Protein AF-E8WR56-F1 (afdb_monomer_lite)

Structure (mmCIF, N/CA/C/O backbone):
data_AF-E8WR56-F1
#
_entry.id   AF-E8WR56-F1
#
loop_
_atom_site.group_PDB
_atom_site.id
_atom_site.type_symbol
_atom_site.label_atom_id
_atom_site.label_alt_id
_atom_site.label_comp_id
_atom_site.label_asym_id
_atom_site.label_entity_id
_atom_site.label_seq_id
_atom_site.pdbx_PDB_ins_code
_atom_site.Cartn_x
_atom_site.Cartn_y
_atom_site.Cartn_z
_atom_site.occupancy
_atom_site.B_iso_or_equiv
_atom_site.auth_seq_id
_atom_site.auth_comp_id
_atom_site.auth_asym_id
_atom_site.auth_atom_id
_atom_site.pdbx_PDB_model_num
ATOM 1 N N . MET A 1 1 ? -10.793 21.593 59.203 1.00 51.72 1 MET A N 1
ATOM 2 C CA . MET A 1 1 ? -10.019 22.201 58.090 1.00 51.72 1 MET A CA 1
ATOM 3 C C . MET A 1 1 ? -9.440 21.188 57.073 1.00 51.72 1 MET A C 1
ATOM 5 O O . MET A 1 1 ? -8.521 21.538 56.348 1.00 51.72 1 MET A O 1
ATOM 9 N N . TYR A 1 2 ? -9.989 19.965 56.938 1.00 53.28 2 TYR A N 1
ATOM 10 C CA . TYR A 1 2 ? -9.434 18.917 56.046 1.00 53.28 2 TYR A CA 1
ATOM 11 C C . TYR A 1 2 ? -10.277 18.587 54.795 1.00 53.28 2 TYR A C 1
ATOM 13 O O . TYR A 1 2 ? -9.785 17.916 53.895 1.00 53.28 2 TYR A O 1
ATOM 21 N N . ARG A 1 3 ? -11.520 19.086 54.689 1.00 52.94 3 ARG A N 1
ATOM 22 C CA . ARG A 1 3 ? -12.448 18.739 53.590 1.00 52.94 3 ARG A CA 1
ATOM 23 C C . ARG A 1 3 ? -12.088 19.326 52.218 1.00 52.94 3 ARG A C 1
ATOM 25 O O . ARG A 1 3 ? -12.485 18.750 51.217 1.00 52.94 3 ARG A O 1
ATOM 32 N N . HIS A 1 4 ? -11.339 20.429 52.156 1.00 53.59 4 HIS A N 1
ATOM 33 C CA . HIS A 1 4 ? -10.983 21.064 50.876 1.00 53.59 4 HIS A CA 1
ATOM 34 C C . HIS A 1 4 ? -9.780 20.419 50.174 1.00 53.59 4 HIS A C 1
ATOM 36 O O . HIS A 1 4 ? -9.633 20.551 48.963 1.00 53.59 4 HIS A O 1
ATOM 42 N N . LYS A 1 5 ? -8.918 19.702 50.908 1.00 53.22 5 LYS A N 1
ATOM 43 C CA . LYS A 1 5 ? -7.729 19.061 50.323 1.00 53.22 5 LYS A CA 1
ATOM 44 C C . LYS A 1 5 ? -8.074 17.750 49.610 1.00 53.22 5 LYS A C 1
ATOM 46 O O . LYS A 1 5 ? -7.499 17.449 48.569 1.00 53.22 5 LYS A O 1
ATOM 51 N N . THR A 1 6 ? -9.043 16.998 50.132 1.00 57.88 6 THR A N 1
ATOM 52 C CA . THR A 1 6 ? -9.476 15.719 49.550 1.00 57.88 6 THR A CA 1
ATOM 53 C C . THR A 1 6 ? -10.302 15.897 48.276 1.00 57.88 6 THR A C 1
ATOM 55 O O . THR A 1 6 ? -10.121 15.139 47.327 1.00 57.88 6 THR A O 1
ATOM 58 N N . THR A 1 7 ? -11.150 16.925 48.195 1.00 61.94 7 THR A N 1
ATOM 59 C CA . THR A 1 7 ? -11.946 17.220 46.990 1.00 61.94 7 THR A CA 1
ATOM 60 C C . THR A 1 7 ? -11.097 17.714 45.819 1.00 61.94 7 THR A C 1
ATOM 62 O O . THR A 1 7 ? -11.321 17.277 44.693 1.00 61.94 7 THR A O 1
ATOM 65 N N . CYS A 1 8 ? -10.077 18.544 46.070 1.00 62.38 8 CYS A N 1
ATOM 66 C CA . CYS A 1 8 ? -9.124 18.954 45.030 1.00 62.38 8 CYS A CA 1
ATOM 67 C C . CYS A 1 8 ? -8.340 17.764 44.454 1.00 62.38 8 CYS A C 1
ATOM 69 O O . CYS A 1 8 ? -8.144 17.683 43.243 1.00 62.38 8 CYS A O 1
ATOM 71 N N . SER A 1 9 ? -7.931 16.815 45.304 1.00 72.94 9 SER A N 1
ATOM 72 C CA . SER A 1 9 ? -7.207 15.623 44.849 1.00 72.94 9 SER A CA 1
ATOM 73 C C . SER A 1 9 ? -8.075 14.725 43.966 1.00 72.94 9 SER A C 1
ATOM 75 O O . SER A 1 9 ? -7.600 14.254 42.940 1.00 72.94 9 SER A O 1
ATOM 77 N N . LEU A 1 10 ? -9.350 14.522 44.320 1.00 77.38 10 LEU A N 1
ATOM 78 C CA . LEU A 1 10 ? -10.271 13.697 43.528 1.00 77.38 10 LEU A CA 1
ATOM 79 C C . LEU A 1 10 ? -10.574 14.319 42.156 1.00 77.38 10 LEU A C 1
ATOM 81 O O . LEU A 1 10 ? -10.593 13.608 41.152 1.00 77.38 10 LEU A O 1
ATOM 85 N N . ALA A 1 11 ? -10.755 15.642 42.095 1.00 79.12 11 ALA A N 1
ATOM 86 C CA . ALA A 1 11 ? -10.989 16.356 40.841 1.00 79.12 11 ALA A CA 1
ATOM 87 C C . ALA A 1 11 ? -9.772 16.298 39.899 1.00 79.12 11 ALA A C 1
ATOM 89 O O . ALA A 1 11 ? -9.930 16.064 38.702 1.00 79.12 11 ALA A O 1
ATOM 90 N N . ALA A 1 12 ? -8.555 16.442 40.435 1.00 81.12 12 ALA A N 1
ATOM 91 C CA . ALA A 1 12 ? -7.323 16.328 39.655 1.00 81.12 12 ALA A CA 1
ATOM 92 C C . ALA A 1 12 ? -7.115 14.908 39.099 1.00 81.12 12 ALA A C 1
ATOM 94 O O . ALA A 1 12 ? -6.755 14.750 37.932 1.00 81.12 12 ALA A O 1
ATOM 95 N N . THR A 1 13 ? -7.396 13.870 39.895 1.00 83.50 13 THR A N 1
ATOM 96 C CA . THR A 1 13 ? -7.331 12.478 39.426 1.00 83.50 13 THR A CA 1
ATOM 97 C C . THR A 1 13 ? -8.373 12.203 38.340 1.00 83.50 13 THR A C 1
ATOM 99 O O . THR A 1 13 ? -8.038 11.595 37.327 1.00 83.50 13 THR A O 1
ATOM 102 N N . ALA A 1 14 ? -9.608 12.692 38.489 1.00 85.69 14 ALA A N 1
ATOM 103 C CA . ALA A 1 14 ? -10.651 12.541 37.472 1.00 85.69 14 ALA A CA 1
ATOM 104 C C . ALA A 1 14 ? -10.291 13.245 36.150 1.00 85.69 14 ALA A C 1
ATOM 106 O O . ALA A 1 14 ? -10.494 12.679 35.073 1.00 85.69 14 ALA A O 1
ATOM 107 N N . LEU A 1 15 ? -9.698 14.442 36.218 1.00 88.12 15 LEU A N 1
ATOM 108 C CA . LEU A 1 15 ? -9.217 15.161 35.039 1.00 88.12 15 LEU A CA 1
ATOM 109 C C . LEU A 1 15 ? -8.090 14.387 34.343 1.00 88.12 15 LEU A C 1
ATOM 111 O O . LEU A 1 15 ? -8.136 14.209 33.131 1.00 88.12 15 LEU A O 1
ATOM 115 N N . LEU A 1 16 ? -7.119 13.870 35.103 1.00 86.50 16 LEU A N 1
ATOM 116 C CA . LEU A 1 16 ? -6.018 13.071 34.564 1.00 86.50 16 LEU A CA 1
ATOM 117 C C . LEU A 1 16 ? -6.531 11.798 33.877 1.00 86.50 16 LEU A C 1
ATOM 119 O O . LEU A 1 16 ? -6.120 11.502 32.760 1.00 86.50 16 LEU A O 1
ATOM 123 N N . VAL A 1 17 ? -7.468 11.078 34.502 1.00 86.88 17 VAL A N 1
ATOM 124 C CA . VAL A 1 17 ? -8.107 9.892 33.908 1.00 86.88 17 VAL A CA 1
ATOM 125 C C . VAL A 1 17 ? -8.863 10.257 32.631 1.00 86.88 17 VAL A C 1
ATOM 127 O O . VAL A 1 17 ? -8.764 9.532 31.648 1.00 86.88 17 VAL A O 1
ATOM 130 N N . THR A 1 18 ? -9.559 11.396 32.604 1.00 84.06 18 THR A N 1
ATOM 131 C CA . THR A 1 18 ? -10.267 11.875 31.406 1.00 84.06 18 THR A CA 1
ATOM 132 C C . THR A 1 18 ? -9.290 12.239 30.289 1.00 84.06 18 THR A C 1
ATOM 134 O O . THR A 1 18 ? -9.500 11.838 29.151 1.00 84.06 18 THR A O 1
ATOM 137 N N . VAL A 1 19 ? -8.190 12.931 30.597 1.00 81.25 19 VAL A N 1
ATOM 138 C CA . VAL A 1 19 ? -7.131 13.254 29.627 1.00 81.25 19 VAL A CA 1
ATOM 139 C C . VAL A 1 19 ? -6.495 11.977 29.090 1.00 81.25 19 VAL A C 1
ATOM 141 O O . VAL A 1 19 ? -6.366 11.840 27.880 1.00 81.25 19 VAL A O 1
ATOM 144 N N . ILE A 1 20 ? -6.174 11.008 29.951 1.00 76.94 20 ILE A N 1
ATOM 145 C CA . ILE A 1 20 ? -5.651 9.704 29.529 1.00 76.94 20 ILE A CA 1
ATOM 146 C C . ILE A 1 20 ? -6.678 8.986 28.649 1.00 76.94 20 ILE A C 1
ATOM 148 O O . ILE A 1 20 ? -6.318 8.525 27.573 1.00 76.94 20 ILE A O 1
ATOM 152 N N . ALA A 1 21 ? -7.954 8.932 29.034 1.00 74.00 21 ALA A N 1
ATOM 153 C CA . ALA A 1 21 ? -9.006 8.286 28.251 1.00 74.00 21 ALA A CA 1
ATOM 154 C C . ALA A 1 21 ? -9.196 8.953 26.880 1.00 74.00 21 ALA A C 1
ATOM 156 O O . ALA A 1 21 ? -9.239 8.258 25.869 1.00 74.00 21 ALA A O 1
ATOM 157 N N . VAL A 1 22 ? -9.217 10.287 26.820 1.00 68.69 22 VAL A N 1
ATOM 158 C CA . VAL A 1 22 ? -9.286 11.071 25.577 1.00 68.69 22 VAL A CA 1
ATOM 159 C C . VAL A 1 22 ? -8.035 10.847 24.730 1.00 68.69 22 VAL A C 1
ATOM 161 O O . VAL A 1 22 ? -8.159 10.601 23.537 1.00 68.69 22 VAL A O 1
ATOM 164 N N . MET A 1 23 ? -6.837 10.840 25.318 1.00 60.75 23 MET A N 1
ATOM 165 C CA . MET A 1 23 ? -5.590 10.523 24.611 1.00 60.75 23 MET A CA 1
ATOM 166 C C . MET A 1 23 ? -5.523 9.062 24.163 1.00 60.75 23 MET A C 1
ATOM 168 O O . MET A 1 23 ? -4.872 8.765 23.173 1.00 60.75 23 MET A O 1
ATOM 172 N N . THR A 1 24 ? -6.204 8.139 24.837 1.00 59.66 24 THR A N 1
ATOM 173 C CA . THR A 1 24 ? -6.263 6.729 24.423 1.00 59.66 24 THR A CA 1
ATOM 174 C C . THR A 1 24 ? -7.291 6.537 23.307 1.00 59.66 24 THR A C 1
ATOM 176 O O . THR A 1 24 ? -7.047 5.796 22.359 1.00 59.66 24 THR A O 1
ATOM 179 N N . TYR A 1 25 ? -8.414 7.256 23.379 1.00 59.84 25 TYR A N 1
ATOM 180 C CA . TYR A 1 25 ? -9.489 7.232 22.388 1.00 59.84 25 TYR A CA 1
ATOM 181 C C . TYR A 1 25 ? -9.126 7.994 21.101 1.00 59.84 25 TYR A C 1
ATOM 183 O O . TYR A 1 25 ? -9.486 7.570 20.005 1.00 59.84 25 TYR A O 1
ATOM 191 N N . HIS A 1 26 ? -8.379 9.097 21.216 1.00 53.41 26 HIS A N 1
ATOM 192 C CA . HIS A 1 26 ? -7.972 9.956 20.096 1.00 53.41 26 HIS A CA 1
ATOM 193 C C . HIS A 1 26 ? -6.484 9.874 19.732 1.00 53.41 26 HIS A C 1
ATOM 195 O O . HIS A 1 26 ? -6.084 10.432 18.712 1.00 53.41 26 HIS A O 1
ATOM 201 N N . GLY A 1 27 ? -5.647 9.218 20.533 1.00 51.06 27 GLY A N 1
ATOM 202 C CA . GLY A 1 27 ? -4.213 9.121 20.267 1.00 51.06 27 GLY A CA 1
ATOM 203 C C . GLY A 1 27 ? -3.848 8.084 19.212 1.00 51.06 27 GLY A C 1
ATOM 204 O O . GLY A 1 27 ? -4.674 7.309 18.723 1.00 51.06 27 GLY A O 1
ATOM 205 N N . ALA A 1 28 ? -2.546 8.041 18.923 1.00 47.62 28 ALA A N 1
ATOM 206 C CA . ALA A 1 28 ? -1.856 7.209 17.931 1.00 47.62 28 ALA A CA 1
ATOM 207 C C . ALA A 1 28 ? -2.025 5.673 18.088 1.00 47.62 28 ALA A C 1
ATOM 209 O O . ALA A 1 28 ? -1.348 4.902 17.409 1.00 47.62 28 ALA A O 1
ATOM 210 N N . GLY A 1 29 ? -2.917 5.213 18.973 1.00 51.31 29 GLY A N 1
ATOM 211 C CA . GLY A 1 29 ? -3.167 3.806 19.291 1.00 51.31 29 GLY A CA 1
ATOM 212 C C . GLY A 1 29 ? -4.566 3.276 18.953 1.00 51.31 29 GLY A C 1
ATOM 213 O O . GLY A 1 29 ? -4.748 2.060 18.997 1.00 51.31 29 GLY A O 1
ATOM 214 N N . ALA A 1 30 ? -5.544 4.116 18.590 1.00 62.75 30 ALA A N 1
ATOM 215 C CA . ALA A 1 30 ? -6.907 3.652 18.303 1.00 62.75 30 ALA A CA 1
ATOM 216 C C . ALA A 1 30 ? -7.007 3.012 16.904 1.00 62.75 30 ALA A C 1
ATOM 218 O O . ALA A 1 30 ? -7.493 3.609 15.941 1.00 62.75 30 ALA A O 1
ATOM 219 N N . ARG A 1 31 ? -6.509 1.777 16.780 1.00 80.38 31 ARG A N 1
ATOM 220 C CA . ARG A 1 31 ? -6.664 0.960 15.572 1.00 80.38 31 ARG A CA 1
ATOM 221 C C . ARG A 1 31 ? -8.136 0.622 15.397 1.00 80.38 31 ARG A C 1
ATOM 223 O O . ARG A 1 31 ? -8.729 -0.013 16.263 1.00 80.38 31 ARG A O 1
ATOM 230 N N . SER A 1 32 ? -8.704 1.043 14.275 1.00 82.56 32 SER A N 1
ATOM 231 C CA . SER A 1 32 ? -10.095 0.751 13.930 1.00 82.56 32 SER A CA 1
ATOM 232 C C . SER A 1 32 ? -10.134 -0.101 12.668 1.00 82.56 32 SER A C 1
ATOM 234 O O . SER A 1 32 ? -9.469 0.210 11.670 1.00 82.56 32 SER A O 1
ATOM 236 N N . PHE A 1 33 ? -10.865 -1.211 12.748 1.00 85.81 33 PHE A N 1
ATOM 237 C CA . PHE A 1 33 ? -11.038 -2.167 11.659 1.00 85.81 33 PHE A CA 1
ATOM 238 C C . PHE A 1 33 ? -12.286 -1.855 10.854 1.00 85.81 33 PHE A C 1
ATOM 240 O O . PHE A 1 33 ? -13.246 -1.295 11.385 1.00 85.81 33 PHE A O 1
ATOM 247 N N . ALA A 1 34 ? -12.272 -2.214 9.571 1.00 84.69 34 ALA A N 1
ATOM 248 C CA . ALA A 1 34 ? -13.498 -2.140 8.797 1.00 84.69 34 ALA A CA 1
ATOM 249 C C . ALA A 1 34 ? -14.479 -3.182 9.361 1.00 84.69 34 ALA A C 1
ATOM 251 O O . ALA A 1 34 ? -14.071 -4.314 9.629 1.00 84.69 34 ALA A O 1
ATOM 252 N N . PRO A 1 35 ? -15.770 -2.850 9.519 1.00 80.38 35 PRO A N 1
ATOM 253 C CA . PRO A 1 35 ? -16.750 -3.789 10.066 1.00 80.38 35 PRO A CA 1
ATOM 254 C C . PRO A 1 35 ? -16.966 -5.010 9.159 1.00 80.38 35 PRO A C 1
ATOM 256 O O . PRO A 1 35 ? -17.384 -6.065 9.623 1.00 80.38 35 PRO A O 1
ATOM 259 N N . VAL A 1 36 ? -16.687 -4.866 7.860 1.00 85.50 36 VAL A N 1
ATOM 260 C CA . VAL A 1 36 ? -16.829 -5.913 6.848 1.00 85.50 36 VAL A CA 1
ATOM 261 C C . VAL A 1 36 ? -15.657 -5.818 5.880 1.00 85.50 36 VAL A C 1
ATOM 263 O O . VAL A 1 36 ? -15.301 -4.716 5.451 1.00 85.50 36 VAL A O 1
ATOM 266 N N . LYS A 1 37 ? -15.084 -6.972 5.519 1.00 89.56 37 LYS A N 1
ATOM 267 C CA . LYS A 1 37 ? -14.065 -7.049 4.469 1.00 89.56 37 LYS A CA 1
ATOM 268 C C . LYS A 1 37 ? -14.681 -6.702 3.120 1.00 89.56 37 LYS A C 1
ATOM 270 O O . LYS A 1 37 ? -15.724 -7.247 2.767 1.00 89.56 37 LYS A O 1
ATOM 275 N N . GLN A 1 38 ? -14.036 -5.832 2.356 1.00 92.75 38 GLN A N 1
ATOM 276 C CA . GLN A 1 38 ? -14.558 -5.399 1.061 1.00 92.75 38 GLN A CA 1
ATOM 277 C C . GLN A 1 38 ? -13.450 -5.174 0.033 1.00 92.75 38 GLN A C 1
ATOM 279 O O . GLN A 1 38 ? -12.346 -4.746 0.367 1.00 92.75 38 GLN A O 1
ATOM 284 N N . ALA A 1 39 ? -13.782 -5.419 -1.229 1.00 93.62 39 ALA A N 1
ATOM 285 C CA . ALA A 1 39 ? -13.003 -4.983 -2.376 1.00 93.62 39 ALA A CA 1
ATOM 286 C C . ALA A 1 39 ? -13.848 -3.977 -3.166 1.00 93.62 39 ALA A C 1
ATOM 288 O O . ALA A 1 39 ? -15.018 -4.241 -3.441 1.00 93.62 39 ALA A O 1
ATOM 289 N N . VAL A 1 40 ? -13.282 -2.815 -3.479 1.00 94.88 40 VAL A N 1
ATOM 290 C CA . VAL A 1 40 ? -13.969 -1.723 -4.177 1.00 94.88 40 VAL A CA 1
ATOM 291 C C . VAL A 1 40 ? -13.086 -1.251 -5.320 1.00 94.88 40 VAL A C 1
ATOM 293 O O . VAL A 1 40 ? -11.873 -1.138 -5.157 1.00 94.88 40 VAL A O 1
ATOM 296 N N . THR A 1 41 ? -13.695 -0.963 -6.465 1.00 95.00 41 THR A N 1
ATOM 297 C CA . THR A 1 41 ? -12.998 -0.345 -7.595 1.00 95.00 41 THR A CA 1
ATOM 298 C C . THR A 1 41 ? -13.312 1.143 -7.615 1.00 95.00 41 THR A C 1
ATOM 300 O O . THR A 1 41 ? -14.467 1.528 -7.435 1.00 95.00 41 THR A O 1
ATOM 303 N N . VAL A 1 42 ? -12.288 1.969 -7.804 1.00 92.50 42 VAL A N 1
ATOM 304 C CA . VAL A 1 42 ? -12.403 3.425 -7.915 1.00 92.50 42 VAL A CA 1
ATOM 305 C C . VAL A 1 42 ? -11.789 3.894 -9.231 1.00 92.50 42 VAL A C 1
ATOM 307 O O . VAL A 1 42 ? -10.814 3.328 -9.716 1.00 92.50 42 VAL A O 1
ATOM 310 N N . ASP A 1 43 ? -12.364 4.945 -9.788 1.00 89.75 43 ASP A N 1
ATOM 311 C CA . ASP A 1 43 ? -11.961 5.630 -11.024 1.00 89.75 43 ASP A CA 1
ATOM 312 C C . ASP A 1 43 ? -10.983 6.795 -10.769 1.00 89.75 43 ASP A C 1
ATOM 314 O O . ASP A 1 43 ? -10.400 7.339 -11.704 1.00 89.75 43 ASP A O 1
ATOM 318 N N . ALA A 1 44 ? -10.787 7.179 -9.504 1.00 86.12 44 ALA A N 1
ATOM 319 C CA . ALA A 1 44 ? -9.878 8.243 -9.095 1.00 86.12 44 ALA A CA 1
ATOM 320 C C . ALA A 1 44 ? -9.167 7.880 -7.776 1.00 86.12 44 ALA A C 1
ATOM 322 O O . ALA A 1 44 ? -9.831 7.387 -6.855 1.00 86.12 44 ALA A O 1
ATOM 323 N N . PRO A 1 45 ? -7.845 8.114 -7.639 1.00 81.81 45 PRO A N 1
ATOM 324 C CA . PRO A 1 45 ? -7.090 7.721 -6.445 1.00 81.81 45 PRO A CA 1
ATOM 325 C C . PRO A 1 45 ? -7.610 8.349 -5.150 1.00 81.81 45 PRO A C 1
ATOM 327 O O . PRO A 1 45 ? -7.710 7.670 -4.132 1.00 81.81 45 PRO A O 1
ATOM 330 N N . GLU A 1 46 ? -8.025 9.614 -5.184 1.00 83.62 46 GLU A N 1
ATOM 331 C CA . GLU A 1 46 ? -8.599 10.328 -4.042 1.00 83.62 46 GLU A CA 1
ATOM 332 C C . GLU A 1 46 ? -9.834 9.625 -3.450 1.00 83.62 46 GLU A C 1
ATOM 334 O O . GLU A 1 46 ? -10.008 9.600 -2.232 1.00 83.62 46 GLU A O 1
ATOM 339 N N . LYS A 1 47 ? -10.644 8.932 -4.261 1.00 90.50 47 LYS A N 1
ATOM 340 C CA . LYS A 1 47 ? -11.821 8.201 -3.761 1.00 90.50 47 LYS A CA 1
ATOM 341 C C . LYS A 1 47 ? -11.450 7.023 -2.858 1.00 90.50 47 LYS A C 1
ATOM 343 O O . LYS A 1 47 ? -12.281 6.577 -2.067 1.00 90.50 47 LYS A O 1
ATOM 348 N N . ALA A 1 48 ? -10.210 6.530 -2.915 1.00 91.75 48 ALA A N 1
ATOM 349 C CA . ALA A 1 48 ? -9.727 5.510 -1.987 1.00 91.75 48 ALA A CA 1
ATOM 350 C C . ALA A 1 48 ? -9.793 5.990 -0.530 1.00 91.75 48 ALA A C 1
ATOM 352 O O . ALA A 1 48 ? -10.212 5.236 0.353 1.00 91.75 48 ALA A O 1
ATOM 353 N N . TYR A 1 49 ? -9.444 7.258 -0.283 1.00 91.19 49 TYR A N 1
ATOM 354 C CA . TYR A 1 49 ? -9.520 7.847 1.050 1.00 91.19 49 TYR A CA 1
ATOM 355 C C . TYR A 1 49 ? -10.958 7.893 1.563 1.00 91.19 49 TYR A C 1
ATOM 357 O O . TYR A 1 49 ? -11.202 7.539 2.717 1.00 91.19 49 TYR A O 1
ATOM 365 N N . ASP A 1 50 ? -11.919 8.269 0.718 1.00 91.25 50 ASP A N 1
ATOM 366 C CA . ASP A 1 50 ? -13.327 8.319 1.111 1.00 91.25 50 ASP A CA 1
ATOM 367 C C . ASP A 1 50 ? -13.847 6.941 1.519 1.00 91.25 50 ASP A C 1
ATOM 369 O O . ASP A 1 50 ? -14.519 6.816 2.545 1.00 91.25 50 ASP A O 1
ATOM 373 N N . VAL A 1 51 ? -13.467 5.889 0.787 1.00 93.06 51 VAL A N 1
ATOM 374 C CA . VAL A 1 51 ? -13.799 4.502 1.148 1.00 93.06 51 VAL A CA 1
ATOM 375 C C . VAL A 1 51 ? -13.243 4.154 2.531 1.00 93.06 51 VAL A C 1
ATOM 377 O O . VAL A 1 51 ? -13.959 3.586 3.360 1.00 93.06 51 VAL A O 1
ATOM 380 N N . TRP A 1 52 ? -11.987 4.501 2.817 1.00 93.12 52 TRP A N 1
ATOM 381 C CA . TRP A 1 52 ? -11.374 4.252 4.125 1.00 93.12 52 TRP A CA 1
ATOM 382 C C . TRP A 1 52 ? -12.060 5.051 5.238 1.00 93.12 52 TRP A C 1
ATOM 384 O O . TRP A 1 52 ? -12.453 4.487 6.264 1.00 93.12 52 TRP A O 1
ATOM 394 N N . ARG A 1 53 ? -12.274 6.350 5.018 1.00 89.88 53 ARG A N 1
ATOM 395 C CA . ARG A 1 53 ? -12.910 7.266 5.969 1.00 89.88 53 ARG A CA 1
ATOM 396 C C . ARG A 1 53 ? -14.329 6.827 6.318 1.00 89.88 53 ARG A C 1
ATOM 398 O O . ARG A 1 53 ? -14.661 6.769 7.499 1.00 89.88 53 ARG A O 1
ATOM 405 N N . GLN A 1 54 ? -15.153 6.491 5.325 1.00 90.19 54 GLN A N 1
ATOM 406 C CA . GLN A 1 54 ? -16.539 6.049 5.531 1.00 90.19 54 GLN A CA 1
ATOM 407 C C . GLN A 1 54 ? -16.626 4.758 6.350 1.00 90.19 54 GLN A C 1
ATOM 409 O O . GLN A 1 54 ? -17.588 4.552 7.086 1.00 90.19 54 GLN A O 1
ATOM 414 N N . LYS A 1 55 ? -15.612 3.893 6.254 1.00 90.00 55 LYS A N 1
ATOM 415 C CA . LYS A 1 55 ? -15.520 2.657 7.042 1.00 90.00 55 LYS A CA 1
ATOM 416 C C . LYS A 1 55 ? -14.880 2.857 8.412 1.00 90.00 55 LYS A C 1
ATOM 418 O O . LYS A 1 55 ? -14.756 1.891 9.157 1.00 90.00 55 LYS A O 1
ATOM 423 N N . GLY A 1 56 ? -14.483 4.086 8.743 1.00 88.06 56 GLY A N 1
ATOM 424 C CA . GLY A 1 56 ? -13.917 4.439 10.039 1.00 88.06 56 GLY A CA 1
ATOM 425 C C . GLY A 1 56 ? -12.568 3.783 10.326 1.00 88.06 56 GLY A C 1
ATOM 426 O O . GLY A 1 56 ? -12.197 3.673 11.493 1.00 88.06 56 GLY A O 1
ATOM 427 N N . VAL A 1 57 ? -11.830 3.330 9.305 1.00 89.62 57 VAL A N 1
ATOM 428 C CA . VAL A 1 57 ? -10.541 2.656 9.526 1.00 89.62 57 VAL A CA 1
ATOM 429 C C . VAL A 1 57 ? -9.474 3.663 9.942 1.00 89.62 57 VAL A C 1
ATOM 431 O O . VAL A 1 57 ? -9.376 4.758 9.388 1.00 89.62 57 VAL A O 1
ATOM 434 N N . ARG A 1 58 ? -8.670 3.297 10.941 1.00 90.94 58 ARG A N 1
ATOM 435 C CA . ARG A 1 58 ? -7.620 4.157 11.508 1.00 90.94 58 ARG A CA 1
ATOM 436 C C . ARG A 1 58 ? -6.399 3.349 11.918 1.00 90.94 58 ARG A C 1
ATOM 438 O O . ARG A 1 58 ? -6.535 2.205 12.359 1.00 90.94 58 ARG A O 1
ATOM 445 N N . GLY A 1 59 ? -5.219 3.953 11.796 1.00 89.81 59 GLY A N 1
ATOM 446 C CA . GLY A 1 59 ? -3.943 3.409 12.257 1.00 89.81 59 GLY A CA 1
ATOM 447 C C . GLY A 1 59 ? -3.553 2.086 11.595 1.00 89.81 59 GLY A C 1
ATOM 448 O O . GLY A 1 59 ? -3.118 1.158 12.284 1.00 89.81 59 GLY A O 1
ATOM 449 N N . ARG A 1 60 ? -3.730 1.961 10.277 1.00 92.69 60 ARG A N 1
ATOM 450 C CA . ARG A 1 60 ? -3.525 0.710 9.531 1.00 92.69 60 ARG A CA 1
ATOM 451 C C . ARG A 1 60 ? -2.219 0.676 8.762 1.00 92.69 60 ARG A C 1
ATOM 453 O O . ARG A 1 60 ? -1.676 1.707 8.370 1.00 92.69 60 ARG A O 1
ATOM 460 N N . THR A 1 61 ? -1.707 -0.531 8.566 1.00 94.12 61 THR A N 1
ATOM 461 C CA . THR A 1 61 ? -0.648 -0.769 7.591 1.00 94.12 61 THR A CA 1
ATOM 462 C C . THR A 1 61 ? -1.272 -0.779 6.199 1.00 94.12 61 THR A C 1
ATOM 464 O O . THR A 1 61 ? -2.268 -1.469 5.983 1.00 94.12 61 THR A O 1
ATOM 467 N N . LEU A 1 62 ? -0.712 0.001 5.277 1.00 94.56 62 LEU A N 1
ATOM 468 C CA . LEU A 1 62 ? -1.082 0.014 3.865 1.00 94.56 62 LEU A CA 1
ATOM 469 C C . LEU A 1 62 ? -0.097 -0.855 3.077 1.00 94.56 62 LEU A C 1
ATOM 471 O O . LEU A 1 62 ? 1.113 -0.656 3.181 1.00 94.56 62 LEU A O 1
ATOM 475 N N . VAL A 1 63 ? -0.611 -1.771 2.263 1.00 96.19 63 VAL A N 1
ATOM 476 C CA . VAL A 1 63 ? 0.131 -2.396 1.164 1.00 96.19 63 VAL A CA 1
ATOM 477 C C . VAL A 1 63 ? -0.235 -1.647 -0.115 1.00 96.19 63 VAL A C 1
ATOM 479 O O . VAL A 1 63 ? -1.387 -1.672 -0.550 1.00 96.19 63 VAL A O 1
ATOM 482 N N . LEU A 1 64 ? 0.735 -0.923 -0.663 1.00 94.00 64 LEU A N 1
ATOM 483 C CA . LEU A 1 64 ? 0.574 0.001 -1.779 1.00 94.00 64 LEU A CA 1
ATOM 484 C C . LEU A 1 64 ? 1.240 -0.585 -3.023 1.00 94.00 64 LEU A C 1
ATOM 486 O O . LEU A 1 64 ? 2.462 -0.574 -3.116 1.00 94.00 64 LEU A O 1
ATOM 490 N N . PHE A 1 65 ? 0.446 -1.073 -3.968 1.00 93.50 65 PHE A N 1
ATOM 491 C CA . PHE A 1 65 ? 0.911 -1.520 -5.279 1.00 93.50 65 PHE A CA 1
ATOM 492 C C . PHE A 1 65 ? 0.807 -0.347 -6.259 1.00 93.50 65 PHE A C 1
ATOM 494 O O . PHE A 1 65 ? -0.279 -0.057 -6.764 1.00 93.50 65 PHE A O 1
ATOM 501 N N . ASP A 1 66 ? 1.909 0.364 -6.493 1.00 87.00 66 ASP A N 1
ATOM 502 C CA . ASP A 1 66 ? 1.935 1.551 -7.359 1.00 87.00 66 ASP A CA 1
ATOM 503 C C . ASP A 1 66 ? 3.332 1.758 -7.981 1.00 87.00 66 ASP A C 1
ATOM 505 O O . ASP A 1 66 ? 4.280 1.055 -7.634 1.00 87.00 66 ASP A O 1
ATOM 509 N N . ARG A 1 67 ? 3.472 2.693 -8.928 1.00 74.88 67 ARG A N 1
ATOM 510 C CA . ARG A 1 67 ? 4.717 2.948 -9.672 1.00 74.88 67 ARG A CA 1
ATOM 511 C C . ARG A 1 67 ? 5.664 3.895 -8.952 1.00 74.88 67 ARG A C 1
ATOM 513 O O . ARG A 1 67 ? 6.867 3.766 -9.125 1.00 74.88 67 ARG A O 1
ATOM 520 N N . TYR A 1 68 ? 5.157 4.822 -8.144 1.00 62.56 68 TYR A N 1
ATOM 521 C CA . TYR A 1 68 ? 6.018 5.676 -7.334 1.00 62.56 68 TYR A CA 1
ATOM 522 C C . TYR A 1 68 ? 5.211 6.361 -6.233 1.00 62.56 68 TYR A C 1
ATOM 524 O O . TYR A 1 68 ? 4.14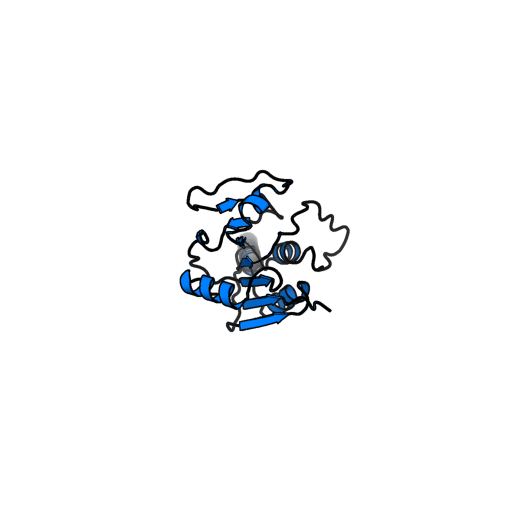8 6.914 -6.520 1.00 62.56 68 TYR A O 1
ATOM 532 N N . PRO A 1 69 ? 5.684 6.387 -4.980 1.00 56.84 69 PRO A N 1
ATOM 533 C CA . PRO A 1 69 ? 5.062 7.213 -3.968 1.00 56.84 69 PRO A CA 1
ATOM 534 C C . PRO A 1 69 ? 5.459 8.656 -4.299 1.00 56.84 69 PRO A C 1
ATOM 536 O O . PRO A 1 69 ? 6.632 8.945 -4.537 1.00 56.84 69 PRO A O 1
ATOM 539 N N . HIS A 1 70 ? 4.503 9.576 -4.360 1.00 54.22 70 HIS A N 1
ATOM 540 C CA . HIS A 1 70 ? 4.720 10.995 -4.657 1.00 54.22 70 HIS A CA 1
ATOM 541 C C . HIS A 1 70 ? 5.504 11.734 -3.540 1.00 54.22 70 HIS A C 1
ATOM 543 O O . HIS A 1 70 ? 5.187 12.853 -3.154 1.00 54.22 70 HIS A O 1
ATOM 549 N N . MET A 1 71 ? 6.609 11.160 -3.055 1.00 54.50 71 MET A N 1
ATOM 550 C CA . MET A 1 71 ? 7.447 11.627 -1.950 1.00 54.50 71 MET A CA 1
ATOM 551 C C . MET A 1 71 ? 8.412 12.737 -2.360 1.00 54.50 71 MET A C 1
ATOM 553 O O . MET A 1 71 ? 9.588 12.762 -1.975 1.00 54.50 71 MET A O 1
ATOM 557 N N . ARG A 1 72 ? 7.933 13.707 -3.138 1.00 52.22 72 ARG A N 1
ATOM 558 C CA . ARG A 1 72 ? 8.619 14.991 -3.259 1.00 52.22 72 ARG A CA 1
ATOM 559 C C . ARG A 1 72 ? 8.400 15.688 -1.926 1.00 52.22 72 ARG A C 1
ATOM 561 O O . ARG A 1 72 ? 7.389 16.348 -1.755 1.00 52.22 72 ARG A O 1
ATOM 568 N N . GLY A 1 73 ? 9.301 15.457 -0.966 1.00 46.34 73 GLY A N 1
ATOM 569 C CA . GLY A 1 73 ? 9.216 15.831 0.456 1.00 46.34 73 GLY A CA 1
ATOM 570 C C . GLY A 1 73 ? 9.111 17.330 0.775 1.00 46.34 73 GLY A C 1
ATOM 571 O O . GLY A 1 73 ? 9.821 17.825 1.647 1.00 46.34 73 GLY A O 1
ATOM 572 N N . ARG A 1 74 ? 8.250 18.058 0.066 1.00 50.25 74 ARG A N 1
ATOM 573 C CA . ARG A 1 74 ? 7.878 19.458 0.235 1.00 50.25 74 ARG A CA 1
ATOM 574 C C . ARG A 1 74 ? 6.413 19.637 -0.170 1.00 50.25 74 ARG A C 1
ATOM 576 O O . ARG A 1 74 ? 6.114 20.390 -1.089 1.00 50.25 74 ARG A O 1
ATOM 583 N N . PHE A 1 75 ? 5.494 18.964 0.516 1.00 53.12 75 PHE A N 1
ATOM 584 C CA . PHE A 1 75 ? 4.109 19.428 0.505 1.00 53.12 75 PHE A CA 1
ATOM 585 C C . PHE A 1 75 ? 3.989 20.547 1.532 1.00 53.12 75 PHE A C 1
ATOM 587 O O . PHE A 1 75 ? 3.952 20.321 2.740 1.00 53.12 75 PHE A O 1
ATOM 594 N N . ASN A 1 76 ? 4.034 21.775 1.026 1.00 46.53 76 ASN A N 1
ATOM 595 C CA . ASN A 1 76 ? 3.796 22.973 1.808 1.00 46.53 76 ASN A CA 1
ATOM 596 C C . ASN A 1 76 ? 2.274 23.156 1.867 1.00 46.53 76 ASN A C 1
ATOM 598 O O . ASN A 1 76 ? 1.696 23.791 0.989 1.00 46.53 76 ASN A O 1
ATOM 602 N N . TYR A 1 77 ? 1.613 22.545 2.853 1.00 54.78 77 TYR A N 1
ATOM 603 C CA . TYR A 1 77 ? 0.205 22.828 3.132 1.00 54.78 77 TYR A CA 1
ATOM 604 C C . TYR A 1 77 ? 0.099 24.258 3.681 1.00 54.78 77 TYR A C 1
ATOM 606 O O . TYR A 1 77 ? 0.105 24.483 4.889 1.00 54.78 77 TYR A O 1
ATOM 614 N N . GLN A 1 78 ? 0.074 25.253 2.796 1.00 44.69 78 GLN A N 1
ATOM 615 C CA . GLN A 1 78 ? -0.382 26.591 3.155 1.00 44.69 78 GLN A CA 1
ATOM 616 C C . GLN A 1 78 ? -1.915 26.567 3.152 1.00 44.69 78 GLN A C 1
ATOM 618 O O . GLN A 1 78 ? -2.534 26.792 2.119 1.00 44.69 78 GLN A O 1
ATOM 623 N N . GLY A 1 79 ? -2.521 26.237 4.298 1.00 58.59 79 GLY A N 1
ATOM 624 C CA . GLY A 1 79 ? -3.978 26.142 4.463 1.00 58.59 79 GLY A CA 1
ATOM 625 C C . GLY A 1 79 ? -4.461 24.743 4.854 1.00 58.59 79 GLY A C 1
ATOM 626 O O . GLY A 1 79 ? -3.679 23.925 5.341 1.00 58.59 79 GLY A O 1
ATOM 627 N N . GLU A 1 80 ? -5.758 24.472 4.675 1.00 55.47 80 GLU A N 1
ATOM 628 C CA . GLU A 1 80 ? -6.312 23.137 4.923 1.00 55.47 80 GLU A CA 1
ATOM 629 C C . GLU A 1 80 ? -5.785 22.128 3.891 1.00 55.47 80 GLU A C 1
ATOM 631 O O . GLU A 1 80 ? -5.757 22.436 2.696 1.00 55.47 80 GLU A O 1
ATOM 636 N N . PRO A 1 81 ? -5.384 20.915 4.312 1.00 62.47 81 PRO A N 1
ATOM 637 C CA . PRO A 1 81 ? -5.049 19.848 3.387 1.00 62.47 81 PRO A CA 1
ATOM 638 C C . PRO A 1 81 ? -6.216 19.577 2.437 1.00 62.47 81 PRO A C 1
ATOM 640 O O . PRO A 1 81 ? -7.306 19.221 2.881 1.00 62.47 81 PRO A O 1
ATOM 643 N N . GLN A 1 82 ? -5.986 19.729 1.135 1.00 69.75 82 GLN A N 1
ATOM 644 C CA . GLN A 1 82 ? -6.914 19.277 0.103 1.00 69.75 82 GLN A CA 1
ATOM 645 C C . GLN A 1 82 ? -6.403 17.956 -0.460 1.00 69.75 82 GLN A C 1
ATOM 647 O O . GLN A 1 82 ? -5.212 17.813 -0.748 1.00 69.75 82 GLN A O 1
ATOM 652 N N . LEU A 1 83 ? -7.298 16.975 -0.551 1.00 77.06 83 LEU A N 1
ATOM 653 C CA . LEU A 1 83 ? -6.974 15.672 -1.105 1.00 77.06 83 LEU A CA 1
ATOM 654 C C . LEU A 1 83 ? -6.870 15.781 -2.628 1.00 77.06 83 LEU A C 1
ATOM 656 O O . LEU A 1 83 ? -7.826 16.151 -3.303 1.00 77.06 83 LEU A O 1
ATOM 660 N N . GLU A 1 84 ? -5.711 15.414 -3.147 1.00 74.31 84 GLU A N 1
ATOM 661 C CA . GLU A 1 84 ? -5.394 15.324 -4.561 1.00 74.31 84 GLU A CA 1
ATOM 662 C C . GLU A 1 84 ? -4.899 13.912 -4.874 1.00 74.31 84 GLU A C 1
ATOM 664 O O . GLU A 1 84 ? -4.339 13.216 -4.021 1.00 74.31 84 GLU A O 1
ATOM 669 N N . ARG A 1 85 ? -4.989 13.513 -6.144 1.00 72.38 85 ARG A N 1
ATOM 670 C CA . ARG A 1 85 ? -4.375 12.270 -6.628 1.00 72.38 85 ARG A CA 1
ATOM 671 C C . ARG A 1 85 ? -2.912 12.127 -6.194 1.00 72.38 85 ARG A C 1
ATOM 673 O O . ARG A 1 85 ? -2.471 11.035 -5.850 1.00 72.38 85 ARG A O 1
ATOM 680 N N . SER A 1 86 ? -2.173 13.235 -6.216 1.00 73.38 86 SER A N 1
ATOM 681 C CA . SER A 1 86 ? -0.740 13.269 -5.934 1.00 73.38 86 SER A CA 1
ATOM 682 C C . SER A 1 86 ? -0.384 13.107 -4.452 1.00 73.38 86 SER A C 1
ATOM 684 O O . SER A 1 86 ? 0.779 12.868 -4.155 1.00 73.38 86 SER A O 1
ATOM 686 N N . ASN A 1 87 ? -1.339 13.244 -3.524 1.00 77.69 87 ASN A N 1
ATOM 687 C CA . ASN A 1 87 ? -1.058 13.317 -2.086 1.00 77.69 87 ASN A CA 1
ATOM 688 C C . ASN A 1 87 ? -1.915 12.360 -1.237 1.00 77.69 87 ASN A C 1
ATOM 690 O O . ASN A 1 87 ? -1.964 12.495 -0.013 1.00 77.69 87 ASN A O 1
ATOM 694 N N . LEU A 1 88 ? -2.591 11.391 -1.865 1.00 84.62 88 LEU A N 1
ATOM 695 C CA . LEU A 1 88 ? -3.475 10.429 -1.197 1.00 84.62 88 LEU A CA 1
ATOM 696 C C . LEU A 1 88 ? -2.828 9.784 0.037 1.00 84.62 88 LEU A C 1
ATOM 698 O O . LEU A 1 88 ? -3.453 9.678 1.098 1.00 84.62 88 LEU A O 1
ATOM 702 N N . VAL A 1 89 ? -1.586 9.323 -0.104 1.00 85.75 89 VAL A N 1
ATOM 703 C CA . VAL A 1 89 ? -0.870 8.573 0.934 1.00 85.75 89 VAL A CA 1
ATOM 704 C C . VAL A 1 89 ? -0.502 9.497 2.093 1.00 85.75 89 VAL A C 1
ATOM 706 O O . VAL A 1 89 ? -0.788 9.188 3.250 1.00 85.75 89 VAL A O 1
ATOM 709 N N . GLU A 1 90 ? 0.073 10.654 1.780 1.00 82.25 90 GLU A N 1
ATOM 710 C CA . GLU A 1 90 ? 0.415 11.741 2.694 1.00 82.25 90 GLU A CA 1
ATOM 711 C C . GLU A 1 90 ? -0.814 12.154 3.507 1.00 82.25 90 GLU A C 1
ATOM 713 O O . GLU A 1 90 ? -0.777 12.186 4.737 1.00 82.25 90 GLU A O 1
ATOM 718 N N . PHE A 1 91 ? -1.914 12.449 2.815 1.00 83.25 91 PHE A N 1
ATOM 719 C CA . PHE A 1 91 ? -3.173 12.884 3.400 1.00 83.25 91 PHE A CA 1
ATOM 720 C C . PHE A 1 91 ? -3.734 11.820 4.345 1.00 83.25 91 PHE A C 1
ATOM 722 O O . PHE A 1 91 ? -4.118 12.109 5.478 1.00 83.25 91 PHE A O 1
ATOM 729 N N . SER A 1 92 ? -3.698 10.557 3.924 1.00 87.56 92 SER A N 1
ATOM 730 C CA . SER A 1 92 ? -4.146 9.424 4.733 1.00 87.56 92 SER A CA 1
ATOM 731 C C . SER A 1 92 ? -3.277 9.199 5.977 1.00 87.56 92 SER A C 1
ATOM 733 O O . SER A 1 92 ? -3.788 8.766 7.012 1.00 87.56 92 SER A O 1
ATOM 735 N N . ILE A 1 93 ? -1.983 9.529 5.923 1.00 86.56 93 ILE A N 1
ATOM 736 C CA . ILE A 1 93 ? -1.111 9.573 7.106 1.00 86.56 93 ILE A CA 1
ATOM 737 C C . ILE A 1 93 ? -1.547 10.700 8.052 1.00 86.56 93 ILE A C 1
ATOM 739 O O . ILE A 1 93 ? -1.770 10.442 9.234 1.00 86.56 93 ILE A O 1
ATOM 743 N N . PHE A 1 94 ? -1.715 11.932 7.551 1.00 84.19 94 PHE A N 1
ATOM 744 C CA . PHE A 1 94 ? -2.129 13.084 8.372 1.00 84.19 94 PHE A CA 1
ATOM 745 C C . PHE A 1 94 ? -3.473 12.859 9.072 1.00 84.19 94 PHE A C 1
ATOM 747 O O . PHE A 1 94 ? -3.656 13.273 10.214 1.00 84.19 94 PHE A O 1
ATOM 754 N N . GLN A 1 95 ? -4.394 12.153 8.418 1.00 85.56 95 GLN A N 1
ATOM 755 C CA . GLN A 1 95 ? -5.712 11.812 8.956 1.00 85.56 95 GLN A CA 1
ATOM 756 C C . GLN A 1 95 ? -5.708 10.554 9.846 1.00 85.56 95 GLN A C 1
ATOM 758 O O . GLN A 1 95 ? -6.772 10.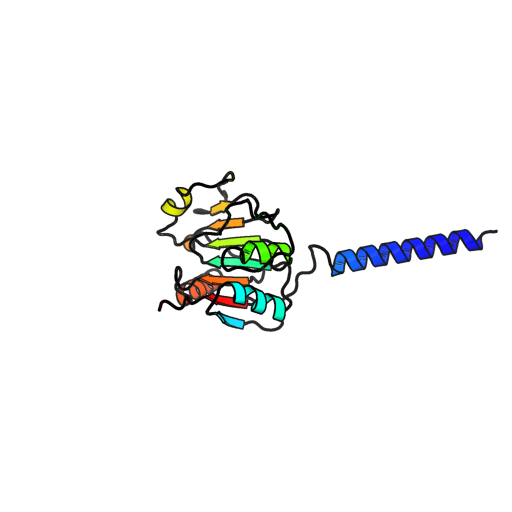046 10.206 1.00 85.56 95 GLN A O 1
ATOM 763 N N . ASN A 1 96 ? -4.527 10.034 10.207 1.00 87.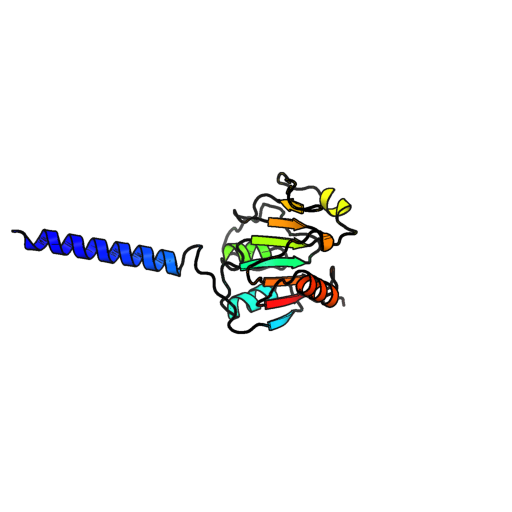00 96 ASN A N 1
ATOM 764 C CA . ASN A 1 96 ? -4.340 8.845 11.043 1.00 87.00 96 ASN A CA 1
ATOM 765 C C . ASN A 1 96 ? -5.042 7.586 10.489 1.00 87.00 96 ASN A C 1
ATOM 767 O O . ASN A 1 96 ? -5.445 6.694 11.237 1.00 87.00 96 ASN A O 1
ATOM 771 N N . VAL A 1 97 ? -5.205 7.494 9.167 1.00 91.19 97 VAL A N 1
ATOM 772 C CA . VAL A 1 97 ? -5.702 6.285 8.492 1.00 91.19 97 VAL A CA 1
ATOM 773 C C . VAL A 1 97 ? -4.564 5.276 8.357 1.00 91.19 97 VAL A C 1
ATOM 775 O O . VAL A 1 97 ? -4.742 4.097 8.667 1.00 91.19 97 VAL A O 1
ATOM 778 N N . ILE A 1 98 ? -3.377 5.750 7.966 1.00 90.38 98 ILE A N 1
ATOM 779 C CA . ILE A 1 98 ? -2.195 4.928 7.682 1.00 90.38 98 ILE A CA 1
ATOM 780 C C . ILE A 1 98 ? -1.084 5.215 8.696 1.00 90.38 98 ILE A C 1
ATOM 782 O O . ILE A 1 98 ? -0.741 6.368 8.939 1.00 90.38 98 ILE A O 1
ATOM 786 N N . ARG A 1 99 ? -0.475 4.156 9.243 1.00 89.81 99 ARG A N 1
ATOM 787 C CA . ARG A 1 99 ? 0.653 4.242 10.197 1.00 89.81 99 ARG A CA 1
ATOM 788 C C . ARG A 1 99 ? 1.939 3.554 9.743 1.00 89.81 99 ARG A C 1
ATOM 790 O O . ARG A 1 99 ? 2.940 3.600 10.452 1.00 89.81 99 ARG A O 1
ATOM 797 N N . LYS A 1 100 ? 1.883 2.804 8.646 1.00 91.06 100 LYS A N 1
ATOM 798 C CA . LYS A 1 100 ? 3.009 2.071 8.062 1.00 91.06 100 LYS A CA 1
ATOM 799 C C . LYS A 1 100 ? 2.670 1.743 6.621 1.00 91.06 100 LYS A C 1
ATOM 801 O O . LYS A 1 100 ? 1.513 1.447 6.328 1.00 91.06 100 LYS A O 1
ATOM 806 N N . ILE A 1 101 ? 3.664 1.772 5.744 1.00 92.19 101 ILE A N 1
ATOM 807 C CA . ILE A 1 101 ? 3.472 1.482 4.325 1.00 92.19 101 ILE A CA 1
ATOM 808 C C . ILE A 1 101 ? 4.452 0.398 3.887 1.00 92.19 101 ILE A C 1
ATOM 810 O O . ILE A 1 101 ? 5.653 0.508 4.130 1.00 92.19 101 ILE A O 1
ATOM 814 N N . TYR A 1 102 ? 3.928 -0.629 3.227 1.00 93.88 102 TYR A N 1
ATOM 815 C CA . TYR A 1 102 ? 4.683 -1.522 2.358 1.00 93.88 102 TYR A CA 1
ATOM 816 C C . TYR A 1 102 ? 4.400 -1.111 0.918 1.00 93.88 102 TYR A C 1
ATOM 818 O O . TYR A 1 102 ? 3.312 -1.353 0.405 1.00 93.88 102 TYR A O 1
ATOM 826 N N . PHE A 1 103 ? 5.360 -0.441 0.296 1.00 93.06 103 PHE A N 1
ATOM 827 C CA . PHE A 1 103 ? 5.297 -0.037 -1.097 1.00 93.06 103 PHE A CA 1
ATOM 828 C C . PHE A 1 103 ? 5.823 -1.180 -1.967 1.00 93.06 103 PHE A C 1
ATOM 830 O O . PHE A 1 103 ? 6.985 -1.565 -1.859 1.00 93.06 103 PHE A O 1
ATOM 837 N N . VAL A 1 104 ? 4.951 -1.769 -2.774 1.00 94.19 104 VAL A N 1
ATOM 838 C CA . VAL A 1 104 ? 5.270 -2.927 -3.602 1.00 94.19 104 VAL A CA 1
ATOM 839 C C . VAL A 1 104 ? 5.637 -2.443 -4.997 1.00 94.19 104 VAL A C 1
ATOM 841 O O . VAL A 1 104 ? 4.811 -1.851 -5.686 1.00 94.19 104 VAL A O 1
ATOM 844 N N . VAL A 1 105 ? 6.870 -2.727 -5.406 1.00 91.06 105 VAL A N 1
ATOM 845 C CA . VAL A 1 105 ? 7.423 -2.422 -6.732 1.00 91.06 105 VAL A CA 1
ATOM 846 C C . VAL A 1 105 ? 7.512 -3.721 -7.532 1.00 91.06 105 VAL A C 1
ATOM 848 O O . VAL A 1 105 ? 7.989 -4.713 -6.978 1.00 91.06 105 VAL A O 1
ATOM 851 N N . PRO A 1 106 ? 7.093 -3.770 -8.811 1.00 90.75 106 PRO A N 1
ATOM 852 C CA . PRO A 1 106 ? 7.219 -4.986 -9.610 1.00 90.75 106 PRO A CA 1
ATOM 853 C C . PRO A 1 106 ? 8.667 -5.490 -9.633 1.00 90.75 106 PRO A C 1
ATOM 855 O O . PRO A 1 106 ? 9.594 -4.694 -9.757 1.00 90.75 106 PRO A O 1
ATOM 858 N N . ASP A 1 107 ? 8.877 -6.808 -9.569 1.00 90.94 107 ASP A N 1
ATOM 859 C CA . ASP A 1 107 ? 10.229 -7.389 -9.529 1.00 90.94 107 ASP A CA 1
ATOM 860 C C . ASP A 1 107 ? 11.116 -6.964 -10.713 1.00 90.94 107 ASP A C 1
ATOM 862 O O . ASP A 1 107 ? 12.330 -6.843 -10.545 1.00 90.94 107 ASP A O 1
ATOM 866 N N . ALA A 1 108 ? 10.514 -6.723 -11.883 1.00 89.62 108 ALA A N 1
ATOM 867 C CA . ALA A 1 108 ? 11.199 -6.257 -13.089 1.00 89.62 108 ALA A CA 1
ATOM 868 C C . ALA A 1 108 ? 11.568 -4.761 -13.055 1.00 89.62 108 ALA A C 1
ATOM 870 O O . ALA A 1 108 ? 12.472 -4.351 -13.769 1.00 89.62 108 ALA A O 1
ATOM 871 N N . GLY A 1 109 ? 10.881 -3.956 -12.238 1.00 88.25 109 GLY A N 1
ATOM 872 C CA . GLY A 1 109 ? 11.122 -2.516 -12.098 1.00 88.25 109 GLY A CA 1
ATOM 873 C C . GLY A 1 109 ? 11.966 -2.149 -10.876 1.00 88.25 109 GLY A C 1
ATOM 874 O O . GLY A 1 109 ? 12.065 -0.975 -10.538 1.00 88.25 109 GLY A O 1
ATOM 875 N N . TRP A 1 110 ? 12.529 -3.136 -10.172 1.00 90.38 110 TRP A N 1
ATOM 876 C CA . TRP A 1 110 ? 13.253 -2.905 -8.921 1.00 90.38 110 TRP A CA 1
ATOM 877 C C . TRP A 1 110 ? 14.543 -2.101 -9.112 1.00 90.38 110 TRP A C 1
ATOM 879 O O . TRP A 1 110 ? 14.807 -1.175 -8.347 1.00 90.38 110 TRP A O 1
ATOM 889 N N . ASP A 1 111 ? 15.331 -2.435 -10.134 1.00 90.06 111 ASP A N 1
ATOM 890 C CA . ASP A 1 111 ? 16.604 -1.756 -10.393 1.00 90.06 111 ASP A CA 1
ATOM 891 C C . ASP A 1 111 ? 16.368 -0.312 -10.864 1.00 90.06 111 ASP A C 1
ATOM 893 O O . ASP A 1 111 ? 17.024 0.611 -10.376 1.00 90.06 111 ASP A O 1
ATOM 897 N N . ASP A 1 112 ? 15.354 -0.104 -11.712 1.00 88.06 112 ASP A N 1
ATOM 898 C CA . ASP A 1 112 ? 14.896 1.228 -12.118 1.00 88.06 112 ASP A CA 1
ATOM 899 C C . ASP A 1 112 ? 14.465 2.051 -10.898 1.00 88.06 112 ASP A C 1
ATOM 901 O O . ASP A 1 112 ? 14.935 3.174 -10.716 1.00 88.06 112 ASP A O 1
ATOM 905 N N . PHE A 1 113 ? 13.653 1.470 -10.007 1.00 85.94 113 PHE A N 1
ATOM 906 C CA . PHE A 1 113 ? 13.207 2.116 -8.772 1.00 85.94 113 PHE A CA 1
ATOM 907 C C . PHE A 1 113 ? 14.376 2.566 -7.880 1.00 85.94 113 PHE A C 1
ATOM 909 O O . PHE A 1 113 ? 14.337 3.661 -7.322 1.00 85.94 113 PHE A O 1
ATOM 916 N N . LEU A 1 114 ? 15.433 1.755 -7.751 1.00 85.94 114 LEU A N 1
ATOM 917 C CA . LEU A 1 114 ? 16.622 2.116 -6.968 1.00 85.94 114 LEU A CA 1
ATOM 918 C C . LEU A 1 114 ? 17.481 3.200 -7.629 1.00 85.94 114 LEU A C 1
ATOM 920 O O . LEU A 1 114 ? 18.238 3.879 -6.934 1.00 85.94 114 LEU A O 1
ATOM 924 N N . SER A 1 115 ? 17.386 3.350 -8.950 1.00 84.50 115 SER A N 1
ATOM 925 C CA . SER A 1 115 ? 18.107 4.382 -9.699 1.00 84.50 115 SER A CA 1
ATOM 926 C C . SER A 1 115 ? 17.446 5.762 -9.615 1.00 84.50 115 SER A C 1
ATOM 928 O O . SER A 1 115 ? 18.090 6.772 -9.915 1.00 84.50 115 SER A O 1
ATOM 930 N N . GLU A 1 116 ? 16.179 5.827 -9.190 1.00 79.81 116 GLU A N 1
ATOM 931 C CA . GLU A 1 116 ? 15.451 7.087 -9.108 1.00 79.81 116 GLU A CA 1
ATOM 932 C C . GLU A 1 116 ? 16.033 8.018 -8.028 1.00 79.81 116 GLU A C 1
ATOM 934 O O . GLU A 1 116 ? 16.362 7.595 -6.915 1.00 79.81 116 GLU A O 1
ATOM 939 N N . PRO A 1 117 ? 16.152 9.328 -8.313 1.00 73.94 117 PRO A N 1
ATOM 940 C CA . PRO A 1 117 ? 16.708 10.274 -7.360 1.00 73.94 117 PRO A CA 1
ATOM 941 C C . PRO A 1 117 ? 15.772 10.453 -6.159 1.00 73.94 117 PRO A C 1
ATOM 943 O O . PRO A 1 117 ? 14.668 10.995 -6.270 1.00 73.94 117 PRO A O 1
ATOM 946 N N . THR A 1 118 ? 16.245 10.075 -4.972 1.00 71.81 118 THR A N 1
ATOM 947 C CA . THR A 1 118 ? 15.508 10.268 -3.718 1.00 71.81 118 THR A CA 1
ATOM 948 C C . THR A 1 118 ? 16.038 11.441 -2.905 1.00 71.81 118 THR A C 1
ATOM 950 O O . THR A 1 118 ? 17.242 11.642 -2.765 1.00 71.81 118 THR A O 1
ATOM 953 N N . THR A 1 119 ? 15.132 12.189 -2.274 1.00 67.31 119 THR A N 1
ATOM 954 C CA . THR A 1 119 ? 15.485 13.336 -1.412 1.00 67.31 119 THR A CA 1
ATOM 955 C C . THR A 1 119 ? 15.984 12.936 -0.017 1.00 67.31 119 THR A C 1
ATOM 957 O O . THR A 1 119 ? 16.355 13.799 0.782 1.00 67.31 119 THR A O 1
ATOM 960 N N . LYS A 1 120 ? 15.955 11.640 0.311 1.00 72.38 120 LYS A N 1
ATOM 961 C CA . LYS A 1 120 ? 16.213 11.084 1.644 1.00 72.38 120 LYS A CA 1
ATOM 962 C C . LYS A 1 120 ? 17.089 9.836 1.526 1.00 72.38 120 LYS A C 1
ATOM 964 O O . LYS A 1 120 ? 17.023 9.164 0.503 1.00 72.38 120 LYS A O 1
ATOM 969 N N . PRO A 1 121 ? 17.893 9.509 2.553 1.00 74.88 121 PRO A N 1
ATOM 970 C CA . PRO A 1 121 ? 18.707 8.304 2.529 1.00 74.88 121 PRO A CA 1
ATOM 971 C C . PRO A 1 121 ? 17.821 7.055 2.491 1.00 74.88 121 PRO A C 1
ATOM 973 O O . PRO A 1 121 ? 16.900 6.908 3.300 1.00 74.88 121 PRO A O 1
ATOM 976 N N . ILE A 1 122 ? 18.149 6.153 1.573 1.00 84.00 122 ILE A N 1
ATOM 977 C CA . ILE A 1 122 ? 17.589 4.807 1.492 1.00 84.00 122 ILE A CA 1
ATOM 978 C C . ILE A 1 122 ? 18.452 3.883 2.353 1.00 84.00 122 ILE A C 1
ATOM 980 O O . ILE A 1 122 ? 19.681 3.969 2.323 1.00 84.00 122 ILE A O 1
ATOM 984 N N . ARG A 1 123 ? 17.827 2.998 3.135 1.00 88.19 123 ARG A N 1
ATOM 985 C CA . ARG A 1 123 ? 18.542 1.953 3.885 1.00 88.19 123 ARG A CA 1
ATOM 986 C C . ARG A 1 123 ? 18.033 0.583 3.484 1.00 88.19 123 ARG A C 1
ATOM 988 O O . ARG A 1 123 ? 16.827 0.370 3.487 1.00 88.19 123 ARG A O 1
ATOM 995 N N . THR A 1 124 ? 18.929 -0.342 3.173 1.00 90.81 124 THR A N 1
ATOM 996 C CA . THR A 1 124 ? 18.559 -1.745 2.962 1.00 90.81 124 THR A CA 1
ATOM 997 C C . THR A 1 124 ? 18.008 -2.355 4.252 1.00 90.81 124 THR A C 1
ATOM 999 O O . THR A 1 124 ? 18.383 -1.947 5.354 1.00 90.81 124 THR A O 1
ATOM 1002 N N . ILE A 1 125 ? 17.083 -3.303 4.113 1.00 90.38 125 ILE A N 1
ATOM 1003 C CA . ILE A 1 125 ? 16.483 -4.040 5.228 1.00 90.38 125 ILE A CA 1
ATOM 1004 C C . ILE A 1 125 ? 17.105 -5.440 5.237 1.00 90.38 125 ILE A C 1
ATOM 1006 O O . ILE A 1 125 ? 16.821 -6.205 4.317 1.00 90.38 125 ILE A O 1
ATOM 1010 N N . PRO A 1 126 ? 17.955 -5.779 6.223 1.00 88.31 126 PRO A N 1
ATOM 1011 C CA . PRO A 1 126 ? 18.714 -7.032 6.227 1.00 88.31 126 PRO A CA 1
ATOM 1012 C C . PRO A 1 126 ? 17.856 -8.296 6.117 1.00 88.31 126 PRO A C 1
ATOM 1014 O O . PRO A 1 126 ? 18.298 -9.300 5.569 1.00 88.31 126 PRO A O 1
ATOM 1017 N N . GLU A 1 127 ? 16.629 -8.255 6.630 1.00 90.38 127 GLU A N 1
ATOM 1018 C CA . GLU A 1 127 ? 15.706 -9.388 6.648 1.00 90.38 127 GLU A CA 1
ATOM 1019 C C . GLU A 1 127 ? 15.004 -9.626 5.299 1.00 90.38 127 GLU A C 1
ATOM 1021 O O . GLU A 1 127 ? 14.319 -10.636 5.141 1.00 90.38 127 GLU A O 1
ATOM 1026 N N . LEU A 1 128 ? 15.141 -8.713 4.329 1.00 90.62 128 LEU A N 1
ATOM 1027 C CA . LEU A 1 128 ? 14.471 -8.778 3.029 1.00 90.62 128 LEU A CA 1
ATOM 1028 C C . LEU A 1 128 ? 15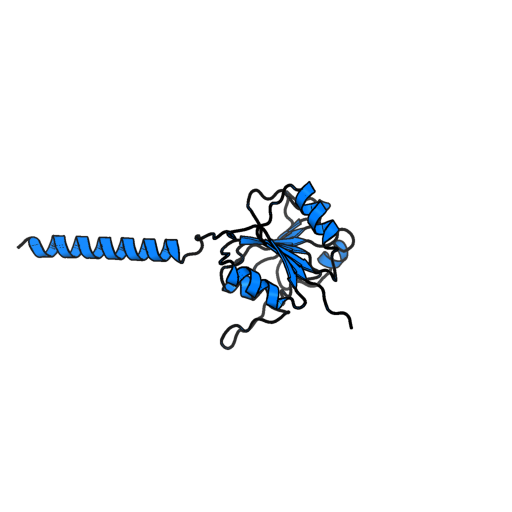.492 -8.866 1.891 1.00 90.62 128 LEU A C 1
ATOM 1030 O O . LEU A 1 128 ? 16.364 -8.012 1.763 1.00 90.62 128 LEU A O 1
ATOM 1034 N N . ALA A 1 129 ? 15.323 -9.849 1.000 1.00 90.50 129 ALA A N 1
ATOM 1035 C CA . ALA A 1 129 ? 16.181 -9.996 -0.180 1.00 90.50 129 ALA A CA 1
ATOM 1036 C C . ALA A 1 129 ? 16.129 -8.754 -1.092 1.00 90.50 129 ALA A C 1
ATOM 1038 O O . ALA A 1 129 ? 17.157 -8.281 -1.571 1.00 90.50 129 ALA A O 1
ATOM 1039 N N . ARG A 1 130 ? 14.929 -8.197 -1.297 1.00 92.31 130 ARG A N 1
ATOM 1040 C CA . ARG A 1 130 ? 14.687 -6.903 -1.948 1.00 92.31 130 ARG A CA 1
ATOM 1041 C C . ARG A 1 130 ? 13.766 -6.061 -1.074 1.00 92.31 130 ARG A C 1
ATOM 1043 O O . ARG A 1 130 ? 12.539 -6.123 -1.174 1.00 92.31 130 ARG A O 1
ATOM 1050 N N . GLY A 1 131 ? 14.369 -5.301 -0.169 1.00 91.19 131 GLY A N 1
ATOM 1051 C CA . GLY A 1 131 ? 13.647 -4.410 0.725 1.00 91.19 131 GLY A CA 1
ATOM 1052 C C . GLY A 1 131 ? 14.492 -3.217 1.132 1.00 91.19 131 GLY A C 1
ATOM 1053 O O . GLY A 1 131 ? 15.623 -3.372 1.595 1.00 91.19 131 GLY A O 1
ATOM 1054 N N . VAL A 1 132 ? 13.935 -2.021 0.979 1.00 89.94 132 VAL A N 1
ATOM 1055 C CA . VAL A 1 132 ? 14.569 -0.784 1.419 1.00 89.94 132 VAL A CA 1
ATOM 1056 C C . VAL A 1 132 ? 13.607 0.066 2.235 1.00 89.94 132 VAL A C 1
ATOM 1058 O O . VAL A 1 132 ? 12.435 0.227 1.908 1.00 89.94 132 VAL A O 1
ATOM 1061 N N . SER A 1 133 ? 14.111 0.631 3.322 1.00 87.31 133 SER A N 1
ATOM 1062 C CA . SER A 1 133 ? 13.428 1.653 4.096 1.00 87.31 133 SER A CA 1
ATOM 1063 C C . SER A 1 133 ? 13.625 3.007 3.425 1.00 87.31 133 SER A C 1
ATOM 1065 O O . SER A 1 133 ? 14.758 3.423 3.168 1.00 87.31 133 SER A O 1
ATOM 1067 N N . LEU A 1 134 ? 12.523 3.723 3.225 1.00 80.25 134 LEU A N 1
ATOM 1068 C CA . LEU A 1 134 ? 12.507 5.094 2.725 1.00 80.25 134 LEU A CA 1
ATOM 1069 C C . LEU A 1 134 ? 12.197 6.031 3.898 1.00 80.25 134 LEU A C 1
ATOM 1071 O O . LEU A 1 134 ? 11.185 5.871 4.582 1.00 80.25 134 LEU A O 1
ATOM 1075 N N . TYR A 1 135 ? 13.096 6.975 4.195 1.00 66.94 135 TYR A N 1
ATOM 1076 C CA . TYR A 1 135 ? 12.959 7.818 5.387 1.00 66.94 135 TYR A CA 1
ATOM 1077 C C . TYR A 1 135 ? 11.946 8.970 5.216 1.00 66.94 135 TYR A C 1
ATOM 1079 O O . TYR A 1 135 ? 12.216 9.948 4.526 1.00 66.94 135 TYR A O 1
ATOM 1087 N N . ASN A 1 136 ? 10.853 8.867 5.987 1.00 59.81 136 ASN A N 1
ATOM 1088 C CA . ASN A 1 136 ? 9.923 9.881 6.514 1.00 59.81 136 ASN A CA 1
ATOM 1089 C C . ASN A 1 136 ? 9.158 10.801 5.546 1.00 59.81 136 ASN A C 1
ATOM 1091 O O . ASN A 1 136 ? 9.408 12.005 5.464 1.00 59.81 136 ASN A O 1
ATOM 1095 N N . LEU A 1 137 ? 8.057 10.257 5.024 1.00 59.38 137 LEU A N 1
ATOM 1096 C CA . LEU A 1 137 ? 6.778 10.968 5.004 1.00 59.38 137 LEU A CA 1
ATOM 1097 C C . LEU A 1 137 ? 6.269 11.121 6.450 1.00 59.38 137 LEU A C 1
ATOM 1099 O 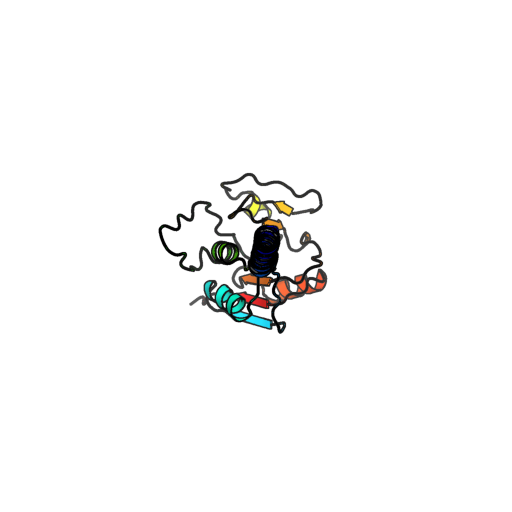O . LEU A 1 137 ? 5.796 10.159 7.048 1.00 59.38 137 LEU A O 1
ATOM 1103 N N . ASN A 1 138 ? 6.401 12.308 7.042 1.00 66.31 138 ASN A N 1
ATOM 1104 C CA . ASN A 1 138 ? 5.718 12.686 8.293 1.00 66.31 138 ASN A CA 1
ATOM 1105 C C . ASN A 1 138 ? 5.937 11.767 9.519 1.00 66.31 138 ASN A C 1
ATOM 1107 O O . ASN A 1 138 ? 5.061 11.663 10.373 1.00 66.31 138 ASN A O 1
ATOM 1111 N N . GLY A 1 139 ? 7.089 11.097 9.636 1.00 71.25 139 GLY A N 1
ATOM 1112 C CA . GLY A 1 139 ? 7.387 10.235 10.792 1.00 71.25 139 GLY A CA 1
ATOM 1113 C C . GLY A 1 139 ? 6.877 8.793 10.679 1.00 71.25 139 GLY A C 1
ATOM 1114 O O . GLY A 1 139 ? 7.016 8.034 11.638 1.00 71.25 139 GLY A O 1
ATOM 1115 N N . ILE A 1 140 ? 6.297 8.406 9.537 1.00 81.19 140 ILE A N 1
ATOM 1116 C CA . ILE A 1 140 ? 5.745 7.066 9.315 1.00 81.19 140 ILE A CA 1
ATOM 1117 C C . ILE A 1 140 ? 6.742 6.156 8.577 1.00 81.19 140 ILE A C 1
ATOM 1119 O O . ILE A 1 140 ? 7.313 6.567 7.563 1.00 81.19 140 ILE A O 1
ATOM 1123 N N . PRO A 1 141 ? 6.937 4.899 9.032 1.00 86.06 141 PRO A N 1
ATOM 1124 C CA . PRO A 1 141 ? 7.793 3.941 8.342 1.00 86.06 141 PRO A CA 1
ATOM 1125 C C . PRO A 1 141 ? 7.210 3.534 6.984 1.00 86.06 141 PRO A C 1
ATOM 1127 O O . PRO A 1 141 ? 6.107 2.982 6.907 1.00 86.06 141 PRO A O 1
ATOM 1130 N N . MET A 1 142 ? 7.996 3.738 5.927 1.00 88.56 142 MET A N 1
ATOM 1131 C CA . MET A 1 142 ? 7.735 3.215 4.589 1.00 88.56 142 MET A CA 1
ATOM 1132 C C . MET A 1 142 ? 8.836 2.236 4.184 1.00 88.56 142 MET A C 1
ATOM 1134 O O . MET A 1 142 ? 10.026 2.547 4.258 1.00 88.56 142 MET A O 1
ATOM 1138 N N . ILE A 1 143 ? 8.419 1.055 3.738 1.00 91.62 143 ILE A N 1
ATOM 1139 C CA . ILE A 1 143 ? 9.284 -0.017 3.257 1.00 91.62 143 ILE A CA 1
ATOM 1140 C C . ILE A 1 143 ? 8.927 -0.282 1.800 1.00 91.62 143 ILE A C 1
ATOM 1142 O O . ILE A 1 143 ? 7.828 -0.758 1.529 1.00 91.62 143 ILE A O 1
ATOM 1146 N N . ALA A 1 144 ? 9.836 0.008 0.876 1.00 92.31 144 ALA A N 1
ATOM 1147 C CA . ALA A 1 144 ? 9.718 -0.455 -0.498 1.00 92.31 144 ALA A CA 1
ATOM 1148 C C . ALA A 1 144 ? 10.247 -1.885 -0.611 1.00 92.31 144 ALA A C 1
ATOM 1150 O O . ALA A 1 144 ? 11.304 -2.206 -0.068 1.00 92.31 144 ALA A O 1
ATOM 1151 N N . THR A 1 145 ? 9.511 -2.755 -1.288 1.00 94.38 145 THR A N 1
ATOM 1152 C CA . THR A 1 145 ? 9.862 -4.165 -1.473 1.00 94.38 145 THR A CA 1
ATOM 1153 C C . THR A 1 145 ? 9.266 -4.697 -2.771 1.00 94.38 145 THR A C 1
ATOM 1155 O O . THR A 1 145 ? 8.391 -4.065 -3.360 1.00 94.38 145 THR A O 1
ATOM 1158 N N . THR A 1 146 ? 9.727 -5.854 -3.231 1.00 94.44 146 THR A N 1
ATOM 1159 C CA . THR A 1 146 ? 9.132 -6.544 -4.381 1.00 94.44 146 THR A CA 1
ATOM 1160 C C . THR A 1 146 ? 8.084 -7.573 -3.952 1.00 94.44 146 THR A C 1
ATOM 1162 O O . THR A 1 146 ? 8.104 -8.008 -2.798 1.00 94.44 146 THR A O 1
ATOM 1165 N N . PRO A 1 147 ? 7.192 -8.034 -4.853 1.00 94.31 147 PRO A N 1
ATOM 1166 C CA . PRO A 1 147 ? 6.304 -9.164 -4.590 1.00 94.31 147 PRO A CA 1
ATOM 1167 C C . PRO A 1 147 ? 7.021 -10.379 -3.995 1.00 94.31 147 PRO A C 1
ATOM 1169 O O . PRO A 1 147 ? 6.598 -10.924 -2.971 1.00 94.31 147 PRO A O 1
ATOM 1172 N N . SER A 1 148 ? 8.155 -10.765 -4.586 1.00 93.38 148 SER A N 1
ATOM 1173 C CA . SER A 1 148 ? 8.957 -11.895 -4.106 1.00 93.38 148 SER A CA 1
ATOM 1174 C C . SER A 1 148 ? 9.440 -11.706 -2.661 1.00 93.38 148 SER A C 1
ATOM 1176 O O . SER A 1 148 ? 9.369 -12.642 -1.857 1.00 93.38 148 SER A O 1
ATOM 1178 N N . SER A 1 149 ? 9.834 -10.483 -2.298 1.00 94.31 149 SER A N 1
ATOM 1179 C CA . SER A 1 149 ? 10.413 -10.144 -0.993 1.00 94.31 149 SER A CA 1
ATOM 1180 C C . SER A 1 149 ? 9.414 -9.618 0.037 1.00 94.31 149 SER A C 1
ATOM 1182 O O . SER A 1 149 ? 9.788 -9.463 1.196 1.00 94.31 149 SER A O 1
ATOM 1184 N N . LEU A 1 150 ? 8.150 -9.392 -0.332 1.00 94.75 150 LEU A N 1
ATOM 1185 C CA . LEU A 1 150 ? 7.111 -8.954 0.598 1.00 94.75 150 LEU A CA 1
ATOM 1186 C C . LEU A 1 150 ? 7.001 -9.964 1.760 1.00 94.75 150 LEU A C 1
ATOM 1188 O O . LEU A 1 150 ? 6.759 -11.155 1.505 1.00 94.75 150 LEU A O 1
ATOM 1192 N N . PRO A 1 151 ? 7.198 -9.538 3.024 1.00 93.25 151 PRO A N 1
ATOM 1193 C CA . PRO A 1 151 ? 7.104 -10.438 4.162 1.00 93.25 151 PRO A CA 1
ATOM 1194 C C . PRO A 1 151 ? 5.646 -10.767 4.491 1.00 93.25 151 PRO A C 1
ATOM 1196 O O . PRO A 1 151 ? 4.721 -10.045 4.118 1.00 93.25 151 PRO A O 1
ATOM 1199 N N . HIS A 1 152 ? 5.451 -11.836 5.260 1.00 92.44 152 HIS A N 1
ATOM 1200 C CA . HIS A 1 152 ? 4.169 -12.080 5.911 1.00 92.44 152 HIS A CA 1
ATOM 1201 C C . HIS A 1 152 ? 3.831 -10.930 6.875 1.00 92.44 152 HIS A C 1
ATOM 1203 O O . HIS A 1 152 ? 4.705 -10.427 7.587 1.00 92.44 152 HIS A O 1
ATOM 1209 N N . LEU A 1 153 ? 2.556 -10.536 6.918 1.00 92.38 153 LEU A N 1
ATOM 1210 C CA . LEU A 1 153 ? 2.051 -9.489 7.803 1.00 92.38 153 LEU A CA 1
ATOM 1211 C C . LEU A 1 153 ? 1.026 -10.099 8.759 1.00 92.38 153 LEU A C 1
ATOM 1213 O O . LEU A 1 153 ? -0.017 -10.583 8.332 1.00 92.38 153 LEU A O 1
ATOM 1217 N N . SER A 1 154 ? 1.318 -10.043 10.059 1.00 87.69 154 SER A N 1
ATOM 1218 C CA . SER A 1 154 ? 0.460 -10.606 11.112 1.00 87.69 154 SER A CA 1
ATOM 1219 C C . SER A 1 154 ? -0.763 -9.745 11.441 1.00 87.69 154 SER A C 1
ATOM 1221 O O . SER A 1 154 ? -1.629 -10.155 12.212 1.00 87.69 154 SER A O 1
ATOM 1223 N N . GLU A 1 155 ? -0.839 -8.539 10.883 1.00 88.12 155 GLU A N 1
ATOM 1224 C CA . GLU A 1 155 ? -1.963 -7.631 11.057 1.00 88.12 155 GLU A CA 1
ATOM 1225 C C . GLU A 1 155 ? -2.826 -7.567 9.802 1.00 88.12 155 GLU A C 1
ATOM 1227 O O . GLU A 1 155 ? -2.349 -7.745 8.683 1.00 88.12 155 GLU A O 1
ATOM 1232 N N . GLN A 1 156 ? -4.101 -7.237 9.988 1.00 90.31 156 GLN A N 1
ATOM 1233 C CA . GLN A 1 156 ? -4.955 -6.909 8.859 1.00 90.31 156 GLN A CA 1
ATOM 1234 C C . GLN A 1 156 ? -4.517 -5.571 8.242 1.00 90.31 156 GLN A C 1
ATOM 1236 O O . GLN A 1 156 ? -4.282 -4.594 8.966 1.00 90.31 156 GLN A O 1
ATOM 1241 N N . VAL A 1 157 ? -4.496 -5.482 6.917 1.00 95.00 157 VAL A N 1
ATOM 1242 C CA . VAL A 1 157 ? -3.987 -4.317 6.177 1.00 95.00 157 VAL A CA 1
ATOM 1243 C C . VAL A 1 157 ? -5.066 -3.615 5.352 1.00 95.00 157 VAL A C 1
ATOM 1245 O O . VAL A 1 157 ? -6.120 -4.180 5.053 1.00 95.00 157 VAL A O 1
ATOM 1248 N N . LEU A 1 158 ? -4.789 -2.373 4.967 1.00 96.44 158 LEU A N 1
ATOM 1249 C CA . LEU A 1 158 ? -5.412 -1.758 3.799 1.00 96.44 158 LEU A CA 1
ATOM 1250 C C . LEU A 1 158 ? -4.598 -2.146 2.570 1.00 96.44 158 LEU A C 1
ATOM 1252 O O . LEU A 1 158 ? -3.372 -2.237 2.645 1.00 96.44 158 LEU A O 1
ATOM 1256 N N . VAL A 1 159 ? -5.270 -2.356 1.447 1.00 96.69 159 VAL A N 1
ATOM 1257 C CA . VAL A 1 159 ? -4.624 -2.626 0.165 1.00 96.69 159 VAL A CA 1
ATOM 1258 C C . VAL A 1 159 ? -5.081 -1.571 -0.824 1.00 96.69 159 VAL A C 1
ATOM 1260 O O . VAL A 1 159 ? -6.277 -1.309 -0.951 1.00 96.69 159 VAL A O 1
ATOM 1263 N N . TYR A 1 160 ? -4.127 -0.981 -1.529 1.00 95.19 160 TYR A N 1
ATOM 1264 C CA . TYR A 1 160 ? -4.385 -0.141 -2.686 1.00 95.19 160 TYR A CA 1
ATOM 1265 C C . TYR A 1 160 ? -3.639 -0.726 -3.878 1.00 95.19 160 TYR A C 1
ATOM 1267 O O . TYR A 1 160 ? -2.424 -0.921 -3.803 1.00 95.19 160 TYR A O 1
ATOM 1275 N N . VAL A 1 161 ? -4.363 -1.001 -4.958 1.00 94.88 161 VAL A N 1
ATOM 1276 C CA . VAL A 1 161 ? -3.804 -1.504 -6.209 1.00 94.88 161 VAL A CA 1
ATOM 1277 C C . VAL A 1 161 ? -4.035 -0.498 -7.315 1.00 94.88 161 VAL A C 1
ATOM 1279 O O . VAL A 1 161 ? -5.172 -0.265 -7.716 1.00 94.88 161 VAL A O 1
ATOM 1282 N N . ASN A 1 162 ? -2.953 0.074 -7.831 1.00 91.38 162 ASN A N 1
ATOM 1283 C CA . ASN A 1 162 ? -2.997 0.836 -9.062 1.00 91.38 162 ASN A CA 1
ATOM 1284 C C . ASN A 1 162 ? -3.041 -0.126 -10.261 1.00 91.38 162 ASN A C 1
ATOM 1286 O O .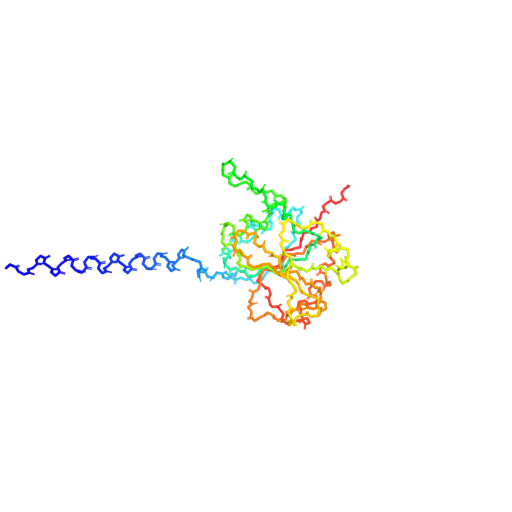 ASN A 1 162 ? -2.020 -0.706 -10.632 1.00 91.38 162 ASN A O 1
ATOM 1290 N N . GLY A 1 163 ? -4.216 -0.256 -10.879 1.00 90.62 163 GLY A N 1
ATOM 1291 C CA . GLY A 1 163 ? -4.474 -1.104 -12.044 1.00 90.62 163 GLY A CA 1
ATOM 1292 C C . GLY A 1 163 ? -3.675 -0.729 -13.296 1.00 90.62 163 GLY A C 1
ATOM 1293 O O . GLY A 1 163 ? -3.511 -1.563 -14.181 1.00 90.62 163 GLY A O 1
ATOM 1294 N N . ASP A 1 164 ? -3.135 0.493 -13.370 1.00 87.75 164 ASP A N 1
ATOM 1295 C CA . ASP A 1 164 ? -2.224 0.904 -14.447 1.00 87.75 164 ASP A CA 1
ATOM 1296 C C . ASP A 1 164 ? -0.826 0.274 -14.322 1.00 87.75 164 ASP A C 1
ATOM 1298 O O . ASP A 1 164 ? -0.049 0.312 -15.279 1.00 87.75 164 ASP A O 1
ATOM 1302 N N . VAL A 1 165 ? -0.485 -0.246 -13.138 1.00 87.31 165 VAL A N 1
ATOM 1303 C CA . VAL A 1 165 ? 0.865 -0.700 -12.768 1.00 87.31 165 VAL A CA 1
ATOM 1304 C C . VAL A 1 165 ? 0.873 -2.180 -12.409 1.00 87.31 165 VAL A C 1
ATOM 1306 O O . VAL A 1 165 ? 1.775 -2.911 -12.811 1.00 87.31 165 VAL A O 1
ATOM 1309 N N . PHE A 1 166 ? -0.133 -2.619 -11.657 1.00 91.94 166 PHE A N 1
ATOM 1310 C CA . PHE A 1 166 ? -0.298 -3.989 -11.202 1.00 91.94 166 PHE A CA 1
ATOM 1311 C C . PHE A 1 166 ? -1.647 -4.529 -11.651 1.00 91.94 166 PHE A C 1
ATOM 1313 O O . PHE A 1 166 ? -2.667 -3.865 -11.490 1.00 91.94 166 PHE A O 1
ATOM 1320 N N . ASP A 1 167 ? -1.670 -5.772 -12.129 1.00 92.75 167 ASP A N 1
ATOM 1321 C CA . ASP A 1 167 ? -2.927 -6.495 -12.301 1.00 92.75 167 ASP A CA 1
ATOM 1322 C C . ASP A 1 167 ? -3.549 -6.763 -10.913 1.00 92.75 167 ASP A C 1
ATOM 1324 O O . ASP A 1 167 ? -2.918 -7.428 -10.079 1.00 92.75 167 ASP A O 1
ATOM 1328 N N . PRO A 1 168 ? -4.785 -6.293 -10.641 1.00 93.88 168 PRO A N 1
ATOM 1329 C CA . PRO A 1 168 ? -5.480 -6.565 -9.386 1.00 93.88 168 PRO A CA 1
ATOM 1330 C C . PRO A 1 168 ? -5.567 -8.050 -9.028 1.00 93.88 168 PRO A C 1
ATOM 1332 O O . PRO A 1 168 ? -5.514 -8.392 -7.845 1.00 93.88 168 PRO A O 1
ATOM 1335 N N . LYS A 1 169 ? -5.655 -8.944 -10.022 1.00 93.44 169 LYS A N 1
ATOM 1336 C CA . LYS A 1 169 ? -5.684 -10.393 -9.778 1.00 93.44 169 LYS A CA 1
ATOM 1337 C C . LYS A 1 169 ? -4.350 -10.894 -9.242 1.00 93.44 169 LYS A C 1
ATOM 1339 O O . LYS A 1 169 ? -4.330 -11.580 -8.226 1.00 93.44 169 LYS A O 1
ATOM 1344 N N . GLN A 1 170 ? -3.243 -10.487 -9.860 1.00 93.62 170 GLN A N 1
ATOM 1345 C CA . GLN A 1 170 ? -1.900 -10.854 -9.403 1.00 93.62 170 GLN A CA 1
ATOM 1346 C C . GLN A 1 170 ? -1.611 -10.303 -8.002 1.00 93.62 170 GLN A C 1
ATOM 1348 O O . GLN A 1 170 ? -1.048 -11.002 -7.161 1.00 93.62 170 GLN A O 1
ATOM 1353 N N . ALA A 1 171 ? -2.040 -9.069 -7.717 1.00 94.56 171 ALA A N 1
ATOM 1354 C CA . ALA A 1 171 ? -1.934 -8.497 -6.378 1.00 94.56 171 ALA A CA 1
ATOM 1355 C C . ALA A 1 171 ? -2.729 -9.324 -5.350 1.00 94.56 171 ALA A C 1
ATOM 1357 O O . ALA A 1 171 ? -2.214 -9.634 -4.275 1.00 94.56 171 ALA A O 1
ATOM 1358 N N . GLN A 1 172 ? -3.955 -9.740 -5.679 1.00 94.56 172 GLN A N 1
ATOM 1359 C CA . GLN A 1 172 ? -4.777 -10.574 -4.801 1.00 94.56 172 GLN A CA 1
ATOM 1360 C C . GLN A 1 172 ? -4.171 -11.969 -4.575 1.00 94.56 172 GLN A C 1
ATOM 1362 O O . GLN A 1 172 ? -4.155 -12.452 -3.440 1.00 94.56 172 GLN A O 1
ATOM 1367 N N . GLU A 1 173 ? -3.647 -12.603 -5.624 1.00 95.06 173 GLU A N 1
ATOM 1368 C CA . GLU A 1 173 ? -2.948 -13.888 -5.538 1.00 95.06 173 GLU A CA 1
ATOM 1369 C C . GLU A 1 173 ? -1.713 -13.795 -4.641 1.00 95.06 173 GLU A C 1
ATOM 1371 O O . GLU A 1 173 ? -1.530 -14.639 -3.763 1.00 95.06 173 GLU A O 1
ATOM 1376 N N . LEU A 1 174 ? -0.908 -12.739 -4.789 1.00 95.19 174 LEU A N 1
ATOM 1377 C CA . LEU A 1 174 ? 0.247 -12.493 -3.929 1.00 95.19 174 LEU A CA 1
ATOM 1378 C C . LEU A 1 174 ? -0.164 -12.364 -2.458 1.00 95.19 174 LEU A C 1
ATOM 1380 O O . LEU A 1 174 ? 0.452 -12.978 -1.586 1.00 95.19 174 LEU A O 1
ATOM 1384 N N . LEU A 1 175 ? -1.203 -11.576 -2.166 1.00 95.31 175 LEU A N 1
ATOM 1385 C CA . LEU A 1 175 ? -1.700 -11.404 -0.798 1.00 95.31 175 LEU A CA 1
ATOM 1386 C C . LEU A 1 175 ? -2.150 -12.742 -0.200 1.00 95.31 175 LEU A C 1
ATOM 1388 O O . LEU A 1 175 ? -1.822 -13.032 0.951 1.00 95.31 175 LEU A O 1
ATOM 1392 N N . ALA A 1 176 ? -2.831 -13.583 -0.985 1.00 94.44 176 ALA A N 1
ATOM 1393 C CA . ALA A 1 176 ? -3.233 -14.922 -0.565 1.00 94.44 176 ALA A CA 1
ATOM 1394 C C . ALA A 1 176 ? -2.022 -15.836 -0.306 1.00 94.44 176 ALA A C 1
ATOM 1396 O O . ALA A 1 176 ? -1.945 -16.457 0.754 1.00 94.44 176 ALA A O 1
ATOM 1397 N N . GLN A 1 177 ? -1.043 -15.866 -1.217 1.00 94.75 177 GLN A N 1
ATOM 1398 C CA . GLN A 1 177 ? 0.192 -16.652 -1.077 1.00 94.75 177 GLN A CA 1
ATOM 1399 C C . GLN A 1 177 ? 0.999 -16.252 0.164 1.00 94.75 177 GLN A C 1
ATOM 1401 O O . GLN A 1 177 ? 1.567 -17.104 0.844 1.00 94.75 177 GLN A O 1
ATOM 1406 N N . LYS A 1 178 ? 1.035 -14.956 0.486 1.00 93.69 178 LYS A N 1
ATOM 1407 C CA . LYS A 1 178 ? 1.725 -14.413 1.665 1.00 93.69 178 LYS A CA 1
ATOM 1408 C C . LYS A 1 178 ? 0.867 -14.454 2.937 1.00 93.69 178 LYS A C 1
ATOM 1410 O O . LYS A 1 178 ? 1.316 -13.980 3.983 1.00 93.69 178 LYS A O 1
ATOM 1415 N N . ALA A 1 179 ? -0.349 -15.005 2.867 1.00 93.69 179 ALA A N 1
ATOM 1416 C CA . ALA A 1 179 ? -1.334 -15.035 3.949 1.00 93.69 179 ALA A CA 1
ATOM 1417 C C . ALA A 1 179 ? -1.604 -13.647 4.573 1.00 93.69 179 ALA A C 1
ATOM 1419 O O . ALA A 1 179 ? -1.799 -13.519 5.781 1.00 93.69 179 ALA A O 1
ATOM 1420 N N . ILE A 1 180 ? -1.597 -12.594 3.752 1.00 94.56 180 ILE A N 1
ATOM 1421 C CA . ILE A 1 180 ? -1.868 -11.216 4.168 1.00 94.56 180 ILE A CA 1
ATOM 1422 C C . ILE A 1 180 ? -3.379 -10.976 4.096 1.00 94.56 180 ILE A C 1
ATOM 1424 O O . ILE A 1 180 ? -3.982 -11.010 3.025 1.00 94.56 180 ILE A O 1
ATOM 1428 N N . SER A 1 181 ? -4.008 -10.704 5.242 1.00 93.19 181 SER A N 1
ATOM 1429 C CA . SER A 1 181 ? -5.440 -10.387 5.297 1.00 93.19 181 SER A CA 1
ATOM 1430 C C . SER A 1 181 ? -5.684 -8.895 5.080 1.00 93.19 181 SER A C 1
ATOM 1432 O O . SER A 1 181 ? -5.160 -8.072 5.825 1.00 93.19 181 SER A O 1
ATOM 1434 N N . SER A 1 182 ? -6.568 -8.539 4.148 1.00 93.00 182 SER A N 1
ATOM 1435 C CA . SER A 1 182 ? -7.009 -7.155 3.931 1.00 93.00 182 SER A CA 1
ATOM 1436 C C . SER A 1 182 ? -8.397 -6.878 4.516 1.00 93.00 182 SER A C 1
ATOM 1438 O O . SER A 1 182 ? -9.297 -7.712 4.384 1.00 93.00 182 SER A O 1
ATOM 1440 N N . ASP A 1 183 ? -8.601 -5.682 5.061 1.00 87.75 183 ASP A N 1
ATOM 1441 C CA . ASP A 1 183 ? -9.933 -5.169 5.421 1.00 87.75 183 ASP A CA 1
ATOM 1442 C C . ASP A 1 183 ? -10.628 -4.541 4.225 1.00 87.75 183 ASP A C 1
ATOM 1444 O O . ASP A 1 183 ? -11.798 -4.787 3.947 1.00 87.75 183 ASP A O 1
ATOM 1448 N N . ILE A 1 184 ? -9.889 -3.693 3.522 1.00 94.62 184 ILE A N 1
ATOM 1449 C CA . ILE A 1 184 ? -10.376 -2.962 2.368 1.00 94.62 184 ILE A CA 1
ATOM 1450 C C . ILE A 1 184 ? -9.299 -3.082 1.308 1.00 94.62 184 ILE A C 1
ATOM 1452 O O . ILE A 1 184 ? -8.162 -2.665 1.536 1.00 94.62 184 ILE A O 1
ATOM 1456 N N . THR A 1 185 ? -9.676 -3.639 0.165 1.00 96.38 185 THR A N 1
ATOM 1457 C CA . THR A 1 185 ? -8.880 -3.581 -1.057 1.00 96.38 185 THR A CA 1
ATOM 1458 C C . THR A 1 185 ? -9.502 -2.549 -1.982 1.00 96.38 185 THR A C 1
ATOM 1460 O O . THR A 1 185 ? -10.674 -2.662 -2.334 1.00 96.38 185 THR A O 1
ATOM 1463 N N . VAL A 1 186 ? -8.735 -1.527 -2.343 1.00 95.31 186 VAL A N 1
ATOM 1464 C CA . VAL A 1 186 ? -9.128 -0.531 -3.338 1.00 95.31 186 VAL A CA 1
ATOM 1465 C C . VAL A 1 186 ? -8.363 -0.810 -4.620 1.00 95.31 186 VAL A C 1
ATOM 1467 O O . VAL A 1 186 ? -7.138 -0.749 -4.625 1.00 95.31 186 VAL A O 1
ATOM 1470 N N . ASN A 1 187 ? -9.083 -1.091 -5.700 1.00 95.12 187 ASN A N 1
ATOM 1471 C CA . ASN A 1 187 ? -8.520 -1.214 -7.037 1.00 95.12 187 ASN A CA 1
ATOM 1472 C C . ASN A 1 187 ? -8.761 0.100 -7.774 1.00 95.12 187 ASN A C 1
ATOM 1474 O O . ASN A 1 187 ? -9.900 0.427 -8.100 1.00 95.12 187 ASN A O 1
ATOM 1478 N N . TYR A 1 188 ? -7.711 0.867 -8.019 1.00 91.00 188 TYR A N 1
ATOM 1479 C CA . TYR A 1 188 ? -7.794 2.039 -8.874 1.00 91.00 188 TYR A CA 1
ATOM 1480 C C . TYR A 1 188 ? -7.677 1.604 -10.335 1.00 91.00 188 TYR A C 1
ATOM 1482 O O . TYR A 1 188 ? -6.727 0.921 -10.713 1.00 91.00 188 TYR A O 1
ATOM 1490 N N . GLN A 1 189 ? -8.646 1.993 -11.153 1.00 87.94 189 GLN A N 1
ATOM 1491 C CA . GLN A 1 189 ? -8.608 1.832 -12.600 1.00 87.94 189 GLN A CA 1
ATOM 1492 C C . GLN A 1 189 ? -8.649 3.226 -13.206 1.00 87.94 189 GLN A C 1
ATOM 1494 O O . GLN A 1 189 ? -9.671 3.904 -13.139 1.00 87.94 189 GLN A O 1
ATOM 1499 N N . GLY A 1 190 ? -7.522 3.671 -13.762 1.00 75.12 190 GLY A N 1
ATOM 1500 C CA . GLY A 1 190 ? -7.508 4.912 -14.518 1.00 75.12 190 GLY A CA 1
ATOM 1501 C C . GLY A 1 190 ? -8.420 4.775 -15.727 1.00 75.12 190 GLY A C 1
ATOM 1502 O O . GLY A 1 190 ? -8.240 3.855 -16.526 1.00 75.12 190 GLY A O 1
ATOM 1503 N N . ASN A 1 191 ? -9.378 5.690 -15.877 1.00 61.16 191 ASN A N 1
ATOM 1504 C CA . ASN A 1 191 ? -10.069 5.879 -17.147 1.00 61.16 191 ASN A CA 1
ATOM 1505 C C . ASN A 1 191 ? -9.024 6.343 -18.170 1.00 61.16 191 ASN A C 1
ATOM 1507 O O . ASN A 1 191 ? -8.741 7.534 -18.292 1.00 61.16 191 ASN A O 1
ATOM 1511 N N . ARG A 1 192 ? -8.381 5.392 -18.850 1.00 49.88 192 ARG A N 1
ATOM 1512 C CA . ARG A 1 192 ? -7.665 5.652 -20.097 1.00 49.88 192 ARG A CA 1
ATOM 1513 C C . ARG A 1 192 ? -8.729 5.809 -21.179 1.00 49.88 192 ARG A C 1
ATOM 1515 O O . ARG A 1 192 ? -9.090 4.826 -21.821 1.00 49.88 192 ARG A O 1
ATOM 1522 N N . GLU A 1 193 ? -9.274 7.014 -21.290 1.00 38.59 193 GLU A N 1
ATOM 1523 C CA . GLU A 1 193 ? -9.818 7.498 -22.564 1.00 38.59 193 GLU A CA 1
ATOM 1524 C C . GLU A 1 193 ? -8.670 7.990 -23.451 1.00 38.59 193 GLU A C 1
ATOM 1526 O O . GLU A 1 193 ? -7.736 8.632 -22.911 1.00 38.59 193 GLU A O 1
#

pLDDT: mean 81.73, std 14.48, range [38.59, 96.69]

Radius of gyration: 20.31 Å; chains: 1; bounding box: 36×43×81 Å

Sequence (193 aa):
MYRHKTTCSLAATALLVTVIAVMTYHGAGARSFAPVKQAVTVDAPEKAYDVWRQKGVRGRTLVLFDRYPHMRGRFNYQGEPQLERSNLVEFSIFQNVIRKIYFVVPDAGWDDFLSEPTTKPIRTIPELARGVSLYNLNGIPMIATTPSSLPHLSEQVLVYVNGDVFDPKQAQELLAQKAISSDITVNYQGNRE

Foldseek 3Di:
DPVVVVVVVVVVVVVVVVVVVCCCCVPLPPADFQPAADEAEDQAQLVLVVVLVVSVGFQFEEEEEDADQLPPVDPPPPDDDDDDSNCNVLVCVVVRNYQEYEYEAEPVCLVVVVPDDDPADWAADPQFPAKIWDDDPPPGTYIYGYLVRDAQDPDAHEYEHEVVRDPPVVVVVSCVVSVHHYRYYYYHDHPPD

Secondary structure (DSSP, 8-state):
--HHHHHHHHHHHHHHHHHHHHHHHHSTT--B--SS-EEEEESSTHHHHHHHHHTT-BSEEEEEE-S-----S-----SSPPP-GGGHHHHHHHTTSEEEEEEE--GGGHHHHHHSPPSS-EEE-TT-TTEEEEEEETTEEEEEE-TTTPPP-SS-EEEEEETTTS-HHHHHHHHHHTTPPEEEEEEE-----